Protein AF-A0A934GVE4-F1 (afdb_monomer_lite)

Secondary structure (DSSP, 8-state):
------HHHHHHHHHGGG-S-HHHHHHHHHHHHHHHHHHHHHHHHHHHHHHHHHHHHHHHHTT--S---HHHHHHHHHH-GGGBTTSS--B-S---GGGS--SS--GGG-HHHHHHHHB-GGGB-HHHHHHHHHHHHHTGGGS--HHHHHHHHHHHHHHT-THHHHHHHHHIIIIITTSPP-HHHHHHHHHHHHHHHHH--HHHHHHHHT-HHHHHHHHH---S--SGGGSPP-

Sequence (234 aa):
MARIANEQFWVKVKALLDSDTPITQINAFCLYAYSEGVLAGERQRLKLKKEKLPYRIQIWSEFWSSSFPDEEILYRIILNREHWYDGRPIYKPAFDESDLPIIHYHRKYMPLEIKLATLDISQCRKQEMINSLSKILDMGWHGPSSEVWIYITYLFDRINHPEAVNILADFLEKQIDWKYESPTKWNIYRAALNVFYHYQTPKAMQAIKNRPELEEILKEGVVEGYGWLLKKIP

pLDDT: mean 75.58, std 16.01, range [34.34, 94.06]

Radius of gyration: 22.63 Å; chains: 1; bounding box: 52×40×64 Å

Foldseek 3Di:
DPPPADPVNLVVLVVQCPPPDVVSNVVSVVVNVVVCVVVVVVVVVVVCVVVCVVVLVVVCVVPHPDDDAQVVLVVCLQQQLLFFPNRGWDFAPDFDLLAFLDPDPDPVPPPPSNRLRGTPLVRTPLVSSLVSLLVQLVCAPVHHDLSSLLSSLSVLQVNPDPCSLVSLLVSCVPHQVPDDDDVSSLLSLLSSLLSLLSNVDPSSVVSCVVDVSNVVVLVVFADPDGYDSRDTRD

Structure (mmCIF, N/CA/C/O backbone):
data_AF-A0A934GVE4-F1
#
_entry.id   AF-A0A934GVE4-F1
#
loop_
_atom_site.group_PDB
_atom_site.id
_atom_site.type_symbol
_atom_site.label_atom_id
_atom_site.label_alt_id
_atom_site.label_comp_id
_atom_site.label_asym_id
_atom_site.label_entity_id
_atom_site.label_seq_id
_atom_site.pdbx_PDB_ins_code
_atom_site.Cartn_x
_atom_site.Cartn_y
_atom_site.Cartn_z
_atom_site.occupancy
_atom_site.B_iso_or_equiv
_atom_site.auth_seq_id
_atom_site.auth_comp_id
_atom_site.auth_asym_id
_atom_site.auth_atom_id
_atom_site.pdbx_PDB_model_num
ATOM 1 N N . MET A 1 1 ? -16.587 9.087 16.087 1.00 34.34 1 MET A N 1
ATOM 2 C CA . MET A 1 1 ? -17.282 9.764 17.212 1.00 34.34 1 MET A CA 1
ATOM 3 C C . MET A 1 1 ? -16.740 9.303 18.573 1.00 34.34 1 MET A C 1
ATOM 5 O O . MET A 1 1 ? -17.416 8.589 19.296 1.00 34.34 1 MET A O 1
ATOM 9 N N . ALA A 1 2 ? -15.527 9.717 18.952 1.00 35.47 2 ALA A N 1
ATOM 10 C CA . ALA A 1 2 ? -14.978 9.477 20.294 1.00 35.47 2 ALA A CA 1
ATOM 11 C C . ALA A 1 2 ? -14.149 10.693 20.736 1.00 35.47 2 ALA A C 1
ATOM 13 O O . ALA A 1 2 ? -12.933 10.641 20.856 1.00 35.47 2 ALA A O 1
ATOM 14 N N . ARG A 1 3 ? -14.821 11.834 20.909 1.00 51.91 3 ARG A N 1
ATOM 15 C CA . ARG A 1 3 ? -14.271 13.009 21.612 1.00 51.91 3 ARG A CA 1
ATOM 16 C C . ARG A 1 3 ? -14.851 13.163 23.024 1.00 51.91 3 ARG A C 1
ATOM 18 O O . ARG A 1 3 ? -14.725 14.214 23.636 1.00 51.91 3 ARG A O 1
ATOM 25 N N . ILE A 1 4 ? -15.533 12.145 23.538 1.00 52.62 4 ILE A N 1
ATOM 26 C CA . ILE A 1 4 ? -16.587 12.356 24.531 1.00 52.62 4 ILE A CA 1
ATOM 27 C C . ILE A 1 4 ? -16.256 11.575 25.800 1.00 52.62 4 ILE A C 1
ATOM 29 O O . ILE A 1 4 ? -16.733 10.462 25.969 1.00 52.62 4 ILE A O 1
ATOM 33 N N . ALA A 1 5 ? -15.373 12.157 26.618 1.00 59.28 5 ALA A N 1
ATOM 34 C CA . ALA A 1 5 ? -15.243 12.002 28.075 1.00 59.28 5 ALA A CA 1
ATOM 35 C C . ALA A 1 5 ? -13.774 12.192 28.487 1.00 59.28 5 ALA A C 1
ATOM 37 O O . ALA A 1 5 ? -12.972 11.260 28.462 1.00 59.28 5 ALA A O 1
ATOM 38 N N . ASN A 1 6 ? -13.409 13.423 28.842 1.00 66.94 6 ASN A N 1
ATOM 39 C CA . ASN A 1 6 ? -12.110 13.713 29.446 1.00 66.94 6 ASN A CA 1
ATOM 40 C C . ASN A 1 6 ? -12.070 13.230 30.914 1.00 66.94 6 ASN A C 1
ATOM 42 O O . ASN A 1 6 ? -13.082 12.810 31.472 1.00 66.94 6 ASN A O 1
ATOM 46 N N . GLU A 1 7 ? -10.909 13.293 31.564 1.00 72.88 7 GLU A N 1
ATOM 47 C CA . GLU A 1 7 ? -10.752 12.867 32.967 1.00 72.88 7 GLU A CA 1
ATOM 48 C C . GLU A 1 7 ? -11.756 13.559 33.910 1.00 72.88 7 GLU A C 1
ATOM 50 O O . GLU A 1 7 ? -12.364 12.919 34.766 1.00 72.88 7 GLU A O 1
ATOM 55 N N . GLN A 1 8 ? -12.027 14.846 33.674 1.00 75.44 8 GLN A N 1
ATOM 56 C CA . GLN A 1 8 ? -13.005 15.628 34.435 1.00 75.44 8 GLN A CA 1
ATOM 57 C C . GLN A 1 8 ? -14.441 15.099 34.298 1.00 75.44 8 GLN A C 1
ATOM 59 O O . GLN A 1 8 ? -15.197 15.112 35.271 1.00 75.44 8 GLN A O 1
ATOM 64 N N . PHE A 1 9 ? -14.825 14.602 33.119 1.00 77.44 9 PHE A N 1
ATOM 65 C CA . PHE A 1 9 ? -16.120 13.957 32.907 1.00 77.44 9 PHE A CA 1
ATOM 66 C C . PHE A 1 9 ? -16.264 12.713 33.789 1.00 77.44 9 PHE A C 1
ATOM 68 O O . PHE A 1 9 ? -17.279 12.562 34.466 1.00 77.44 9 PHE A O 1
ATOM 75 N N . TRP A 1 10 ? -15.240 11.855 33.847 1.00 74.19 10 TRP A N 1
ATOM 76 C CA . TRP A 1 10 ? -15.290 10.626 34.646 1.00 74.19 10 TRP A CA 1
ATOM 77 C C . TRP A 1 10 ? -15.253 10.885 36.152 1.00 74.19 10 TRP A C 1
ATOM 79 O O . TRP A 1 10 ? -15.952 10.198 36.896 1.00 74.19 10 TRP A O 1
ATOM 89 N N . VAL A 1 11 ? -14.535 11.921 36.602 1.00 79.44 11 VAL A N 1
ATOM 90 C CA . VAL A 1 11 ? -14.601 12.398 37.996 1.00 79.44 11 VAL A CA 1
ATOM 91 C C . VAL A 1 11 ? -16.031 12.807 38.357 1.00 79.44 11 VAL A C 1
ATOM 93 O O . VAL A 1 11 ? -16.539 12.415 39.407 1.00 79.44 11 VAL A O 1
ATOM 96 N N . LYS A 1 12 ? -16.712 13.535 37.464 1.00 80.12 12 LYS A N 1
ATOM 97 C CA . LYS A 1 12 ? -18.104 13.952 37.667 1.00 80.12 12 LYS A CA 1
ATOM 98 C C . LYS A 1 12 ? -19.068 12.764 37.670 1.00 80.12 12 LYS A C 1
ATOM 100 O O . LYS A 1 12 ? -19.924 12.699 38.540 1.00 80.12 12 LYS A O 1
ATOM 105 N N . VAL A 1 13 ? -18.916 11.813 36.748 1.00 76.75 13 VAL A N 1
ATOM 106 C CA . VAL A 1 13 ? -19.733 10.585 36.715 1.00 76.75 13 VAL A CA 1
ATOM 107 C C . VAL A 1 13 ? -19.556 9.774 37.999 1.00 76.75 13 VAL A C 1
ATOM 109 O O . VAL A 1 13 ? -20.547 9.344 38.577 1.00 76.75 13 VAL A O 1
ATOM 112 N N . LYS A 1 14 ? -18.322 9.627 38.493 1.00 80.00 14 LYS A N 1
ATOM 113 C CA . LYS A 1 14 ? -18.043 8.912 39.743 1.00 80.00 14 LYS A CA 1
ATOM 114 C C . LYS A 1 14 ? -18.694 9.584 40.954 1.00 80.00 14 LYS A C 1
ATOM 116 O O . LYS A 1 14 ? -19.282 8.893 41.772 1.00 80.00 14 LYS A O 1
ATOM 121 N N . ALA A 1 15 ? -18.644 10.913 41.038 1.00 82.31 15 ALA A N 1
ATOM 122 C CA . ALA A 1 15 ? -19.299 11.666 42.110 1.00 82.31 15 ALA A CA 1
ATOM 123 C C . ALA A 1 15 ? -20.836 11.548 42.084 1.00 82.31 15 ALA A C 1
ATOM 125 O O . ALA A 1 15 ? -21.487 11.701 43.111 1.00 82.31 15 ALA A O 1
ATOM 126 N N . LEU A 1 16 ? -21.424 11.271 40.917 1.00 82.94 16 LEU A N 1
ATOM 127 C CA . LEU A 1 16 ? -22.869 11.118 40.742 1.00 82.94 16 LEU A CA 1
ATOM 128 C C . LEU A 1 16 ? -23.384 9.701 41.048 1.00 82.94 16 LEU A C 1
ATOM 130 O O . LEU A 1 16 ? -24.598 9.496 41.042 1.00 82.94 16 LEU A O 1
ATOM 134 N N . LEU A 1 17 ? -22.498 8.744 41.348 1.00 80.19 17 LEU A N 1
ATOM 135 C CA . LEU A 1 17 ? -22.887 7.411 41.829 1.00 80.19 17 LEU A CA 1
ATOM 136 C C . LEU A 1 17 ? -23.551 7.464 43.210 1.00 80.19 17 LEU A C 1
ATOM 138 O O . LEU A 1 17 ? -24.389 6.618 43.509 1.00 80.19 17 LEU A O 1
ATOM 142 N N . ASP A 1 18 ? -23.234 8.488 44.002 1.00 81.25 18 ASP A N 1
ATOM 143 C CA . ASP A 1 18 ? -23.805 8.721 45.332 1.00 81.25 18 ASP A CA 1
ATOM 144 C C . ASP A 1 18 ? -24.920 9.788 45.300 1.00 81.25 18 ASP A C 1
ATOM 146 O O . ASP A 1 18 ? -25.225 10.417 46.308 1.00 81.25 18 ASP A O 1
ATOM 150 N N . SER A 1 19 ? -25.512 10.053 44.128 1.00 83.31 19 SER A N 1
ATOM 151 C CA . SER A 1 19 ? -26.580 11.047 43.986 1.00 83.31 19 SER A CA 1
ATOM 152 C C . SER A 1 19 ? -27.887 10.584 44.638 1.00 83.31 19 SER A C 1
ATOM 154 O O . SER A 1 19 ? -28.345 9.474 44.386 1.00 83.31 19 SER A O 1
ATOM 156 N N . ASP A 1 20 ? -28.569 11.498 45.336 1.00 84.38 20 ASP A N 1
ATOM 157 C CA . ASP A 1 20 ? -29.919 11.278 45.886 1.00 84.38 20 ASP A CA 1
ATOM 158 C C . ASP A 1 20 ? -31.003 11.078 44.808 1.00 84.38 20 ASP A C 1
ATOM 160 O O . ASP A 1 20 ? -32.149 10.753 45.115 1.00 84.38 20 ASP A O 1
ATOM 164 N N . THR A 1 21 ? -30.677 11.303 43.529 1.00 86.12 21 THR A N 1
ATOM 165 C CA . THR A 1 21 ? -31.602 11.112 42.406 1.00 86.12 21 THR A CA 1
ATOM 166 C C . THR A 1 21 ? -31.379 9.739 41.758 1.00 86.12 21 THR A C 1
ATOM 168 O O . THR A 1 21 ? -30.368 9.557 41.073 1.00 86.12 21 THR A O 1
ATOM 171 N N . PRO A 1 22 ? -32.338 8.794 41.849 1.00 73.75 22 PRO A N 1
ATOM 172 C CA . PRO A 1 22 ? -32.158 7.424 41.351 1.00 73.75 22 PRO A CA 1
ATOM 173 C C . PRO A 1 22 ? -31.829 7.336 39.854 1.00 73.75 22 PRO A C 1
ATOM 175 O O . PRO A 1 22 ? -31.020 6.516 39.431 1.00 73.75 22 PRO A O 1
ATOM 178 N N . ILE A 1 23 ? -32.413 8.218 39.035 1.00 68.38 23 ILE A N 1
ATOM 179 C CA . ILE A 1 23 ? -32.149 8.276 37.586 1.00 68.38 23 ILE A CA 1
ATOM 180 C C . ILE A 1 23 ? -30.698 8.689 37.308 1.00 68.38 23 ILE A C 1
ATOM 182 O O . ILE A 1 23 ? -30.033 8.122 36.440 1.00 68.38 23 ILE A O 1
ATOM 186 N N . THR A 1 24 ? -30.193 9.667 38.058 1.00 70.50 24 THR A N 1
ATOM 187 C CA . THR A 1 24 ? -28.812 10.148 37.948 1.00 70.50 24 THR A CA 1
ATOM 188 C C . THR A 1 24 ? -27.827 9.056 38.351 1.00 70.50 24 THR A C 1
ATOM 190 O O . THR A 1 24 ? -26.842 8.838 37.647 1.00 70.50 24 THR A O 1
ATOM 193 N N . GLN A 1 25 ? -28.137 8.317 39.416 1.00 65.31 25 GLN A N 1
ATOM 194 C CA . GLN A 1 25 ? -27.337 7.194 39.892 1.00 65.31 25 GLN A CA 1
ATOM 195 C C . GLN A 1 25 ? -27.279 6.043 38.875 1.00 65.31 25 GLN A C 1
ATOM 197 O O . GLN A 1 25 ? -26.191 5.560 38.570 1.00 65.31 25 GLN A O 1
ATOM 202 N N . ILE A 1 26 ? -28.414 5.638 38.291 1.00 67.88 26 ILE A N 1
ATOM 203 C CA . ILE A 1 26 ? -28.463 4.574 37.270 1.00 67.88 26 ILE A CA 1
ATOM 204 C C . ILE A 1 26 ? -27.641 4.964 36.036 1.00 67.88 26 ILE A C 1
ATOM 206 O O . ILE A 1 26 ? -26.815 4.181 35.565 1.00 67.88 26 ILE A O 1
ATOM 210 N N . ASN A 1 27 ? -27.810 6.192 35.540 1.00 68.31 27 ASN A N 1
ATOM 211 C CA . ASN A 1 27 ? -27.051 6.680 34.389 1.00 68.31 27 ASN A CA 1
ATOM 212 C C . ASN A 1 27 ? -25.546 6.745 34.684 1.00 68.31 27 ASN A C 1
ATOM 214 O O . ASN A 1 27 ? -24.734 6.343 33.848 1.00 68.31 27 ASN A O 1
ATOM 218 N N . ALA A 1 28 ? -25.166 7.207 35.878 1.00 68.75 28 ALA A N 1
ATOM 219 C CA . ALA A 1 28 ? -23.777 7.224 36.314 1.00 68.75 28 ALA A CA 1
ATOM 220 C C . ALA A 1 28 ? -23.197 5.806 36.422 1.00 68.75 28 ALA A C 1
ATOM 222 O O . ALA A 1 28 ? -22.082 5.573 35.962 1.00 68.75 28 ALA A O 1
ATOM 223 N N . PHE A 1 29 ? -23.967 4.847 36.943 1.00 71.56 29 PHE A N 1
ATOM 224 C CA . PHE A 1 29 ? -23.565 3.447 37.072 1.00 71.56 29 PHE A CA 1
ATOM 225 C C . PHE A 1 29 ? -23.295 2.799 35.707 1.00 71.56 29 PHE A C 1
ATOM 227 O O . PHE A 1 29 ? -22.237 2.201 35.502 1.00 71.56 29 PHE A O 1
ATOM 234 N N . CYS A 1 30 ? -24.202 2.980 34.741 1.00 70.06 30 CYS A N 1
ATOM 235 C CA . CYS A 1 30 ? -24.037 2.462 33.381 1.00 70.06 30 CYS A CA 1
ATOM 236 C C . CYS A 1 30 ? -22.819 3.069 32.669 1.00 70.06 30 CYS A C 1
ATOM 238 O O . CYS A 1 30 ? -22.052 2.349 32.028 1.00 70.06 30 CYS A O 1
ATOM 240 N N . LEU A 1 31 ? -22.611 4.383 32.801 1.00 71.56 31 LEU A N 1
ATOM 241 C CA . LEU A 1 31 ? -21.479 5.075 32.183 1.00 71.56 31 LEU A CA 1
ATOM 242 C C . LEU A 1 31 ? -20.143 4.703 32.842 1.00 71.56 31 LEU A C 1
ATOM 244 O O . LEU A 1 31 ? -19.150 4.523 32.139 1.00 71.56 31 LEU A O 1
ATOM 248 N N . TYR A 1 32 ? -20.111 4.564 34.169 1.00 69.50 32 TYR A N 1
ATOM 249 C CA . TYR A 1 32 ? -18.908 4.205 34.921 1.00 69.50 32 TYR A CA 1
ATOM 250 C C . TYR A 1 32 ? -18.443 2.776 34.610 1.00 69.50 32 TYR A C 1
ATOM 252 O O . TYR A 1 32 ? -17.269 2.553 34.327 1.00 69.50 32 TYR A O 1
ATOM 260 N N . ALA A 1 33 ? -19.360 1.805 34.575 1.00 64.69 33 ALA A N 1
ATOM 261 C CA . ALA A 1 33 ? -19.023 0.429 34.206 1.00 64.69 33 ALA A CA 1
ATOM 262 C C . ALA A 1 33 ? -18.500 0.329 32.760 1.00 64.69 33 ALA A C 1
ATOM 264 O O . ALA A 1 33 ? -17.541 -0.395 32.485 1.00 64.69 33 ALA A O 1
ATOM 265 N N . TYR A 1 34 ? -19.092 1.097 31.839 1.00 66.06 34 TYR A N 1
ATOM 266 C CA . TYR A 1 34 ? -18.644 1.160 30.449 1.00 66.06 34 TYR A CA 1
ATOM 267 C C . TYR A 1 34 ? -17.223 1.737 30.322 1.00 66.06 34 TYR A C 1
ATOM 269 O O . TYR A 1 34 ? -16.406 1.217 29.561 1.00 66.06 34 TYR A O 1
ATOM 277 N N . SER A 1 35 ? -16.885 2.777 31.092 1.00 67.19 35 SER A N 1
ATOM 278 C CA . SER A 1 35 ? -15.560 3.408 31.038 1.00 67.19 35 SER A CA 1
ATOM 279 C C . SER A 1 35 ? -14.458 2.599 31.695 1.00 67.19 35 SER A C 1
ATOM 281 O O . SER A 1 35 ? -13.353 2.551 31.156 1.00 67.19 35 SER A O 1
ATOM 283 N N . GLU A 1 36 ? -14.755 1.905 32.793 1.00 67.69 36 GLU A N 1
ATOM 284 C CA . GLU A 1 36 ? -13.850 0.917 33.381 1.00 67.69 36 GLU A CA 1
ATOM 285 C C . GLU A 1 36 ? -13.532 -0.188 32.365 1.00 67.69 36 GLU A C 1
ATOM 287 O O . GLU A 1 36 ? -12.371 -0.559 32.217 1.00 67.69 36 GLU A O 1
ATOM 292 N N . GLY A 1 37 ? -14.517 -0.638 31.576 1.00 67.31 37 GLY A N 1
ATOM 293 C CA . GLY A 1 37 ? -14.297 -1.582 30.474 1.00 67.31 37 GLY A CA 1
ATOM 294 C C . GLY A 1 37 ? -13.351 -1.046 29.392 1.00 67.31 37 GLY A C 1
ATOM 295 O O . GLY A 1 37 ? -12.424 -1.743 28.973 1.00 67.31 37 GLY A O 1
ATOM 296 N N . VAL A 1 38 ? -13.525 0.211 28.975 1.00 63.94 38 VAL A N 1
ATOM 297 C CA . VAL A 1 38 ? -12.652 0.864 27.981 1.00 63.94 38 VAL A CA 1
ATOM 298 C C . VAL A 1 38 ? -11.234 1.078 28.527 1.00 63.94 38 VAL A C 1
ATOM 300 O O . VAL A 1 38 ? -10.258 0.770 27.842 1.00 63.94 38 VAL A O 1
ATOM 303 N N . LEU A 1 39 ? -11.092 1.559 29.765 1.00 65.50 39 LEU A N 1
ATOM 304 C CA . LEU A 1 39 ? -9.796 1.770 30.418 1.00 65.50 39 LEU A CA 1
ATOM 305 C C . LEU A 1 39 ? -9.070 0.449 30.689 1.00 65.50 39 LEU A C 1
ATOM 307 O O . LEU A 1 39 ? -7.857 0.368 30.486 1.00 65.50 39 LEU A O 1
ATOM 311 N N . ALA A 1 40 ? -9.789 -0.589 31.118 1.00 65.94 40 ALA A N 1
ATOM 312 C CA . ALA A 1 40 ? -9.251 -1.935 31.279 1.00 65.94 40 ALA A CA 1
ATOM 313 C C . ALA A 1 40 ? -8.781 -2.498 29.933 1.00 65.94 40 ALA A C 1
ATOM 315 O O . ALA A 1 40 ? -7.658 -2.997 29.847 1.00 65.94 40 ALA A O 1
ATOM 316 N N . GLY A 1 41 ? -9.579 -2.329 28.873 1.00 54.97 41 GLY A N 1
ATOM 317 C CA . GLY A 1 41 ? -9.212 -2.703 27.509 1.00 54.97 41 GLY A CA 1
ATOM 318 C C . GLY A 1 41 ? -7.956 -1.982 27.016 1.00 54.97 41 GLY A C 1
ATOM 319 O O . GLY A 1 41 ? -7.046 -2.619 26.489 1.00 54.97 41 GLY A O 1
ATOM 320 N N . GLU A 1 42 ? -7.837 -0.675 27.253 1.00 61.25 42 GLU A N 1
ATOM 321 C CA . GLU A 1 42 ? -6.670 0.113 26.843 1.00 61.25 42 GLU A CA 1
ATOM 322 C C . GLU A 1 42 ? -5.415 -0.232 27.662 1.00 61.25 42 GLU A C 1
ATOM 324 O O . GLU A 1 42 ? -4.325 -0.392 27.106 1.00 61.25 42 GLU A O 1
ATOM 329 N N . ARG A 1 43 ? -5.551 -0.441 28.978 1.00 68.06 43 ARG A N 1
ATOM 330 C CA . ARG A 1 43 ? -4.455 -0.929 29.834 1.00 68.06 43 ARG A CA 1
ATOM 331 C C . ARG A 1 43 ? -3.990 -2.312 29.401 1.00 68.06 43 ARG A C 1
ATOM 333 O O . ARG A 1 43 ? -2.785 -2.541 29.314 1.00 68.06 43 ARG A O 1
ATOM 340 N N . GLN A 1 44 ? -4.919 -3.214 29.093 1.00 55.88 44 GLN A N 1
ATOM 341 C CA . GLN A 1 44 ? -4.607 -4.545 28.587 1.00 55.88 44 GLN A CA 1
ATOM 342 C C . GLN A 1 44 ? -3.944 -4.467 27.209 1.00 55.88 44 GLN A C 1
ATOM 344 O O . GLN A 1 44 ? -2.922 -5.114 27.004 1.00 55.88 44 GLN A O 1
ATOM 349 N N . ARG A 1 45 ? -4.421 -3.606 26.300 1.00 63.75 45 ARG A N 1
ATOM 350 C CA . ARG A 1 45 ? -3.788 -3.340 24.998 1.00 63.75 45 ARG A CA 1
ATOM 351 C C . ARG A 1 45 ? -2.346 -2.863 25.156 1.00 63.75 45 ARG A C 1
ATOM 353 O O . ARG A 1 45 ? -1.461 -3.369 24.471 1.00 63.75 45 ARG A O 1
ATOM 360 N N . LEU A 1 46 ? -2.087 -1.913 26.055 1.00 60.31 46 LEU A N 1
ATOM 361 C CA . LEU A 1 46 ? -0.746 -1.376 26.313 1.00 60.31 46 LEU A CA 1
ATOM 362 C C . LEU A 1 46 ? 0.172 -2.386 27.013 1.00 60.31 46 LEU A C 1
ATOM 364 O O . LEU A 1 46 ? 1.354 -2.470 26.675 1.00 60.31 46 LEU A O 1
ATOM 368 N N . LYS A 1 47 ? -0.361 -3.167 27.958 1.00 66.12 47 LYS A N 1
ATOM 369 C CA . LYS A 1 47 ? 0.360 -4.256 28.628 1.00 66.12 47 LYS A CA 1
ATOM 370 C C . LYS A 1 47 ? 0.751 -5.340 27.626 1.00 66.12 47 LYS A C 1
ATOM 372 O O . LYS A 1 47 ? 1.935 -5.633 27.499 1.00 66.12 47 LYS A O 1
ATOM 377 N N . LEU A 1 48 ? -0.201 -5.805 26.817 1.00 58.00 48 LEU A N 1
ATOM 378 C CA . LEU A 1 48 ? 0.049 -6.723 25.708 1.00 58.00 48 LEU A CA 1
ATOM 379 C C . LEU A 1 48 ? 1.049 -6.125 24.716 1.00 58.00 48 LEU A C 1
ATOM 381 O O . LEU A 1 48 ? 1.950 -6.820 24.279 1.00 58.00 48 LEU A O 1
ATOM 385 N N . LYS A 1 49 ? 0.980 -4.827 24.399 1.00 53.34 49 LYS A N 1
ATOM 386 C CA . LYS A 1 49 ? 1.961 -4.161 23.526 1.00 53.34 49 LYS A CA 1
ATOM 387 C C . LYS A 1 49 ? 3.391 -4.218 24.089 1.00 53.34 49 LYS A C 1
ATOM 389 O O . LYS A 1 49 ? 4.322 -4.406 23.309 1.00 53.34 49 LYS A O 1
ATOM 394 N N . LYS A 1 50 ? 3.571 -4.079 25.409 1.00 61.72 50 LYS A N 1
ATOM 395 C CA . LYS A 1 50 ? 4.878 -4.202 26.088 1.00 61.72 50 LYS A CA 1
ATOM 396 C C . LYS A 1 50 ? 5.357 -5.654 26.163 1.00 61.72 50 LYS A C 1
ATOM 398 O O . LYS A 1 50 ? 6.503 -5.931 25.831 1.00 61.72 50 LYS A O 1
ATOM 403 N N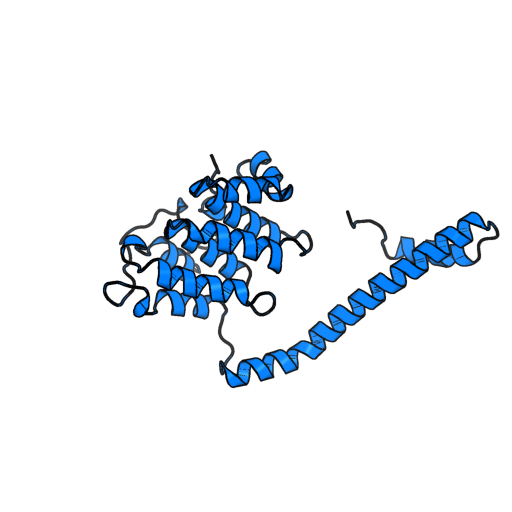 . GLU A 1 51 ? 4.473 -6.576 26.530 1.00 58.12 51 GLU A N 1
ATOM 404 C CA . GLU A 1 51 ? 4.753 -8.019 26.635 1.00 58.12 51 GLU A CA 1
ATOM 405 C C . GLU A 1 51 ? 4.939 -8.697 25.266 1.00 58.12 51 GLU A C 1
ATOM 407 O O . GLU A 1 51 ? 5.509 -9.779 25.173 1.00 58.12 51 GLU A O 1
ATOM 412 N N . LYS A 1 52 ? 4.515 -8.040 24.182 1.00 48.31 52 LYS A N 1
ATOM 413 C CA . LYS A 1 52 ? 4.705 -8.482 22.795 1.00 48.31 52 LYS A CA 1
ATOM 414 C C . LYS A 1 52 ? 6.071 -8.093 22.221 1.00 48.31 52 LYS A C 1
ATOM 416 O O . LYS A 1 52 ? 6.456 -8.637 21.190 1.00 48.31 52 LYS A O 1
ATOM 421 N N . LEU A 1 53 ? 6.818 -7.182 22.856 1.00 46.53 53 LEU A N 1
ATOM 422 C CA . LEU A 1 53 ? 8.159 -6.781 22.405 1.00 46.53 53 LEU A CA 1
ATOM 423 C C . LEU A 1 53 ? 9.178 -7.946 22.474 1.00 46.53 53 LEU A C 1
ATOM 425 O O . LEU A 1 53 ? 9.887 -8.154 21.493 1.00 46.53 53 LEU A O 1
ATOM 429 N N . PRO A 1 54 ? 9.206 -8.772 23.541 1.00 47.47 54 PRO A N 1
ATOM 430 C CA . PRO A 1 54 ? 10.032 -9.983 23.599 1.00 47.47 54 PRO A CA 1
ATOM 431 C C . PRO A 1 54 ? 9.600 -11.074 22.603 1.00 47.47 54 PRO A C 1
ATOM 433 O O . PRO A 1 54 ? 10.450 -11.682 21.960 1.00 47.47 54 PRO A O 1
ATOM 436 N N . TYR A 1 55 ? 8.292 -11.273 22.393 1.00 43.31 55 TYR A N 1
ATOM 437 C CA . TYR A 1 55 ? 7.782 -12.211 21.376 1.00 43.31 55 TYR A CA 1
ATOM 438 C C . TYR A 1 55 ? 8.071 -11.747 19.939 1.00 43.31 55 TYR A C 1
ATOM 440 O O . TYR A 1 55 ? 8.322 -12.574 19.063 1.00 43.31 55 TYR A O 1
ATOM 448 N N . ARG A 1 56 ? 8.095 -10.426 19.691 1.00 41.38 56 ARG A N 1
ATOM 449 C CA . ARG A 1 56 ? 8.614 -9.841 18.444 1.00 41.38 56 ARG A CA 1
ATOM 450 C C . ARG A 1 56 ? 10.072 -10.250 18.230 1.00 41.38 56 ARG A C 1
ATOM 452 O O . ARG A 1 56 ? 10.387 -10.720 17.151 1.00 41.38 56 ARG A O 1
ATOM 459 N N . ILE A 1 57 ? 10.931 -10.152 19.245 1.00 44.97 57 ILE A N 1
ATOM 460 C CA . ILE A 1 57 ? 12.352 -10.531 19.133 1.00 44.97 57 ILE A CA 1
ATOM 461 C C . ILE A 1 57 ? 12.516 -12.032 18.822 1.00 44.97 57 ILE A C 1
ATOM 463 O O . ILE A 1 57 ? 13.378 -12.397 18.028 1.00 44.97 57 ILE A O 1
ATOM 467 N N . GLN A 1 58 ? 11.661 -12.897 19.376 1.00 41.31 58 GLN A N 1
ATOM 468 C CA . GLN A 1 58 ? 11.754 -14.346 19.176 1.00 41.31 58 GLN A CA 1
ATOM 469 C C . GLN A 1 58 ? 11.300 -14.797 17.774 1.00 41.31 58 GLN A C 1
ATOM 471 O O . GLN A 1 58 ? 12.045 -15.514 17.111 1.00 41.31 58 GLN A O 1
ATOM 476 N N . ILE A 1 59 ? 10.160 -14.303 17.266 1.00 44.03 59 ILE A N 1
ATOM 477 C CA . ILE A 1 59 ? 9.715 -14.565 15.876 1.00 44.03 59 ILE A CA 1
ATOM 478 C C . ILE A 1 59 ? 10.708 -13.971 14.861 1.00 44.03 59 ILE A C 1
ATOM 480 O O . ILE A 1 59 ? 10.903 -14.512 13.777 1.00 44.03 59 ILE A O 1
ATOM 484 N N . TRP A 1 60 ? 11.374 -12.870 15.217 1.00 39.66 60 TRP A N 1
ATOM 485 C CA . TRP A 1 60 ? 12.398 -12.255 14.376 1.00 39.66 60 TRP A CA 1
ATOM 486 C C . TRP A 1 60 ? 13.704 -13.058 14.372 1.00 39.66 60 TRP A C 1
ATOM 488 O O . TRP A 1 60 ? 14.357 -13.113 13.340 1.00 39.66 60 TRP A O 1
ATOM 498 N N . SER A 1 61 ? 14.063 -13.753 15.456 1.00 40.38 61 SER A N 1
ATOM 499 C CA . SER A 1 61 ? 15.290 -14.568 15.505 1.00 40.38 61 SER A CA 1
ATOM 500 C C . SER A 1 61 ? 15.282 -15.799 14.588 1.00 40.38 61 SER A C 1
ATOM 502 O O . SER A 1 61 ? 16.346 -16.215 14.141 1.00 40.38 61 SER A O 1
ATOM 504 N N . GLU A 1 62 ? 14.107 -16.340 14.251 1.00 43.38 62 GLU A N 1
ATOM 505 C CA . GLU A 1 62 ? 13.983 -17.481 13.329 1.00 43.38 62 GLU A CA 1
ATOM 506 C C . GLU A 1 62 ? 13.967 -17.065 11.848 1.00 43.38 62 GLU A C 1
ATOM 508 O O . GLU A 1 62 ? 14.137 -17.913 10.975 1.00 43.38 62 GLU A O 1
ATOM 513 N N . PHE A 1 63 ? 13.810 -15.769 11.547 1.00 43.50 63 PHE A N 1
ATOM 514 C CA . PHE A 1 63 ? 13.685 -15.276 10.170 1.00 43.50 63 PHE A CA 1
ATOM 515 C C . PHE A 1 63 ? 14.708 -14.186 9.783 1.00 43.50 63 PHE A C 1
ATOM 517 O O . PHE A 1 63 ? 15.117 -14.151 8.625 1.00 43.50 63 PHE A O 1
ATOM 524 N N . TRP A 1 64 ? 15.165 -13.321 10.699 1.00 41.12 64 TRP A N 1
ATOM 525 C CA . TRP A 1 64 ? 16.021 -12.164 10.390 1.00 41.12 64 TRP A CA 1
ATOM 526 C C . TRP A 1 64 ? 16.850 -11.704 11.601 1.00 41.12 64 TRP A C 1
ATOM 528 O O . TRP A 1 64 ? 16.348 -11.070 12.529 1.00 41.12 64 TRP A O 1
ATOM 538 N N . SER A 1 65 ? 18.162 -11.953 11.573 1.00 35.81 65 SER A N 1
ATOM 539 C CA . SER A 1 65 ? 19.090 -11.322 12.512 1.00 35.81 65 SER A CA 1
ATOM 540 C C . SER A 1 65 ? 19.400 -9.892 12.070 1.00 35.81 65 SER A C 1
ATOM 542 O O . SER A 1 65 ? 19.928 -9.681 10.979 1.00 35.81 65 SER A O 1
ATOM 544 N N . SER A 1 66 ? 19.191 -8.952 12.984 1.00 34.56 66 SER A N 1
ATOM 545 C CA . SER A 1 66 ? 19.636 -7.557 12.972 1.00 34.56 66 SER A CA 1
ATOM 546 C C . SER A 1 66 ? 18.579 -6.505 12.633 1.00 34.56 66 SER A C 1
ATOM 548 O O . SER A 1 66 ? 17.658 -6.689 11.846 1.00 34.56 66 SER A O 1
ATOM 550 N N . SER A 1 67 ? 18.737 -5.395 13.337 1.00 38.91 67 SER A N 1
ATOM 551 C CA . SER A 1 67 ? 17.993 -4.151 13.297 1.00 38.91 67 SER A CA 1
ATOM 552 C C . SER A 1 67 ? 18.017 -3.506 11.901 1.00 38.91 67 SER A C 1
ATOM 554 O O . SER A 1 67 ? 18.815 -2.603 11.661 1.00 38.91 67 SER A O 1
ATOM 556 N N . PHE A 1 68 ? 17.172 -3.955 10.973 1.00 47.66 68 PHE A N 1
ATOM 557 C CA . PHE A 1 68 ? 17.110 -3.391 9.619 1.00 47.66 68 PHE A CA 1
ATOM 558 C C . PHE A 1 68 ? 15.979 -2.350 9.468 1.00 47.66 68 PHE A C 1
ATOM 560 O O . PHE A 1 68 ? 14.897 -2.553 10.019 1.00 47.66 68 PHE A O 1
ATOM 567 N N . PRO A 1 69 ? 16.202 -1.234 8.743 1.00 54.25 69 PRO A N 1
ATOM 568 C CA . PRO A 1 69 ? 15.182 -0.220 8.473 1.00 54.25 69 PRO A CA 1
ATOM 569 C C . PRO A 1 69 ? 14.127 -0.745 7.485 1.00 54.25 69 PRO A C 1
ATOM 571 O O . PRO A 1 69 ? 14.473 -1.370 6.484 1.00 54.25 69 PRO A O 1
ATOM 574 N N . ASP A 1 70 ? 12.847 -0.459 7.743 1.00 67.44 70 ASP A N 1
ATOM 575 C CA . ASP A 1 70 ? 11.674 -0.955 6.993 1.00 67.44 70 ASP A CA 1
ATOM 576 C C . ASP A 1 70 ? 11.765 -0.763 5.458 1.00 67.44 70 ASP A C 1
ATOM 578 O O . ASP A 1 70 ? 11.229 -1.554 4.680 1.00 67.44 70 ASP A O 1
ATOM 582 N N . GLU A 1 71 ? 12.505 0.250 5.006 1.00 70.44 71 GLU A N 1
ATOM 583 C CA . GLU A 1 71 ? 12.791 0.545 3.596 1.00 70.44 71 GLU A CA 1
ATOM 584 C C . GLU A 1 71 ? 13.670 -0.506 2.891 1.00 70.44 71 GLU A C 1
ATOM 586 O O . GLU A 1 71 ? 13.559 -0.704 1.677 1.00 70.44 71 GLU A O 1
ATOM 591 N N . GLU A 1 72 ? 14.536 -1.215 3.621 1.00 72.38 72 GLU A N 1
ATOM 592 C CA . GLU A 1 72 ? 15.428 -2.225 3.042 1.00 72.38 72 GLU A CA 1
ATOM 593 C C . GLU A 1 72 ? 14.647 -3.444 2.538 1.00 72.38 72 GLU A C 1
ATOM 595 O O . GLU A 1 72 ? 15.009 -4.038 1.522 1.00 72.38 72 GLU A O 1
ATOM 600 N N . ILE A 1 73 ? 13.537 -3.789 3.197 1.00 75.56 73 ILE A N 1
ATOM 601 C CA . ILE A 1 73 ? 12.653 -4.881 2.770 1.00 75.56 73 ILE A CA 1
ATOM 602 C C . ILE A 1 73 ? 12.067 -4.559 1.393 1.00 75.56 73 ILE A C 1
ATOM 604 O O . ILE A 1 73 ? 12.122 -5.384 0.477 1.00 75.56 73 ILE A O 1
ATOM 608 N N . LEU A 1 74 ? 11.570 -3.332 1.223 1.00 82.19 74 LEU A N 1
ATOM 609 C CA . LEU A 1 74 ? 11.068 -2.860 -0.061 1.00 82.19 74 LEU A CA 1
ATOM 610 C C . LEU A 1 74 ? 12.178 -2.865 -1.120 1.00 82.19 74 LEU A C 1
ATOM 612 O O . LEU A 1 74 ? 11.972 -3.325 -2.244 1.00 82.19 74 LEU A O 1
ATOM 616 N N . TYR A 1 75 ? 13.379 -2.421 -0.749 1.00 82.12 75 TYR A N 1
ATOM 617 C CA . TYR A 1 75 ? 14.527 -2.422 -1.646 1.00 82.12 75 TYR A CA 1
ATOM 618 C C . TYR A 1 75 ? 14.919 -3.835 -2.090 1.00 82.12 75 TYR A C 1
ATOM 620 O O . TYR A 1 75 ? 15.201 -4.049 -3.264 1.00 82.12 75 TYR A O 1
ATOM 628 N N . ARG A 1 76 ? 14.872 -4.828 -1.198 1.00 81.88 76 ARG A N 1
ATOM 629 C CA . ARG A 1 76 ? 15.138 -6.236 -1.532 1.00 81.88 76 ARG A CA 1
ATOM 630 C C . ARG A 1 76 ? 14.120 -6.799 -2.515 1.00 81.88 76 ARG A C 1
ATOM 632 O O . ARG A 1 76 ? 14.520 -7.512 -3.429 1.00 81.88 76 ARG A O 1
ATOM 639 N N . ILE A 1 77 ? 12.840 -6.449 -2.378 1.00 85.94 77 ILE A N 1
ATOM 640 C CA . ILE A 1 77 ? 11.828 -6.797 -3.386 1.00 85.94 77 ILE A CA 1
ATOM 641 C C . ILE A 1 77 ? 12.191 -6.169 -4.727 1.00 85.94 77 ILE A C 1
ATOM 643 O O . ILE A 1 77 ? 12.215 -6.864 -5.738 1.00 85.94 77 ILE A O 1
ATOM 647 N N . ILE A 1 78 ? 12.510 -4.877 -4.750 1.00 86.69 78 ILE A N 1
ATOM 648 C CA . ILE A 1 78 ? 12.866 -4.177 -5.990 1.00 86.69 78 ILE A CA 1
ATOM 649 C C . ILE A 1 78 ? 14.127 -4.771 -6.618 1.00 86.69 78 ILE A C 1
ATOM 651 O O . ILE A 1 78 ? 14.209 -4.871 -7.834 1.00 86.69 78 ILE A O 1
ATOM 655 N N . LEU A 1 79 ? 15.110 -5.189 -5.823 1.00 87.06 79 LEU A N 1
ATOM 656 C CA . LEU A 1 79 ? 16.346 -5.785 -6.323 1.00 87.06 79 LEU A CA 1
ATOM 657 C C . LEU A 1 79 ? 16.231 -7.280 -6.651 1.00 87.06 79 LEU A C 1
ATOM 659 O O . LEU A 1 79 ? 17.172 -7.832 -7.228 1.00 87.06 79 LEU A O 1
ATOM 663 N N . ASN A 1 80 ? 15.133 -7.951 -6.289 1.00 85.69 80 ASN A N 1
ATOM 664 C CA . ASN A 1 80 ? 14.988 -9.380 -6.542 1.00 85.69 80 ASN A CA 1
ATOM 665 C C . ASN A 1 80 ? 14.981 -9.644 -8.052 1.00 85.69 80 ASN A C 1
ATOM 667 O O . ASN A 1 80 ? 14.115 -9.160 -8.779 1.00 85.69 80 ASN A O 1
ATOM 671 N N . ARG A 1 81 ? 15.939 -10.456 -8.507 1.00 89.44 81 ARG A N 1
ATOM 672 C CA . ARG A 1 81 ? 16.140 -10.795 -9.919 1.00 89.44 81 ARG A CA 1
ATOM 673 C C . ARG A 1 81 ? 14.906 -11.427 -10.549 1.00 89.44 81 ARG A C 1
ATOM 675 O O . ARG A 1 81 ? 14.630 -11.174 -11.715 1.00 89.44 81 ARG A O 1
ATOM 682 N N . GLU A 1 82 ? 14.158 -12.208 -9.775 1.00 90.12 82 GLU A N 1
ATOM 683 C CA . GLU A 1 82 ? 12.952 -12.892 -10.246 1.00 90.12 82 GLU A CA 1
ATOM 684 C C . GLU A 1 82 ? 11.842 -11.924 -10.652 1.00 90.12 82 GLU A C 1
ATOM 686 O O . GLU A 1 82 ? 10.958 -12.303 -11.407 1.00 90.12 82 GLU A O 1
ATOM 691 N N . HIS A 1 83 ? 11.883 -10.669 -10.202 1.00 92.44 83 HIS A N 1
ATOM 692 C CA . HIS A 1 83 ? 10.876 -9.681 -10.570 1.00 92.44 83 HIS A CA 1
ATOM 693 C C . HIS A 1 83 ? 11.188 -8.951 -11.883 1.00 92.44 83 HIS A C 1
ATOM 695 O O . HIS A 1 83 ? 10.384 -8.137 -12.320 1.00 92.44 83 HIS A O 1
ATOM 701 N N . TRP A 1 84 ? 12.319 -9.217 -12.542 1.00 93.75 84 TRP A N 1
ATOM 702 C CA . TRP A 1 84 ? 12.744 -8.479 -13.737 1.00 93.75 84 TRP A CA 1
ATOM 703 C C . TRP A 1 84 ? 13.007 -9.417 -14.908 1.00 93.75 84 TRP A C 1
ATOM 705 O O . TRP A 1 84 ? 13.521 -10.522 -14.728 1.00 93.75 84 TRP A O 1
ATOM 715 N N . TYR A 1 85 ? 12.686 -8.983 -16.129 1.00 91.88 85 TYR A N 1
ATOM 716 C CA . TYR A 1 85 ? 12.989 -9.780 -17.323 1.00 91.88 85 TYR A CA 1
ATOM 717 C C . TYR A 1 85 ? 14.499 -9.964 -17.516 1.00 91.88 85 TYR A C 1
ATOM 719 O O . TYR A 1 85 ? 14.947 -11.089 -17.727 1.00 91.88 85 TYR A O 1
ATOM 727 N N . ASP A 1 86 ? 15.277 -8.902 -17.296 1.00 90.12 86 ASP A N 1
ATOM 728 C CA . ASP A 1 86 ? 16.743 -8.905 -17.416 1.00 90.12 86 ASP A CA 1
ATOM 729 C C . ASP A 1 86 ? 17.465 -9.315 -16.119 1.00 90.12 86 ASP A C 1
ATOM 731 O O . ASP A 1 86 ? 18.679 -9.150 -15.979 1.00 90.12 86 ASP A O 1
ATOM 735 N N . GLY A 1 87 ? 16.722 -9.800 -15.119 1.00 89.31 87 GLY A N 1
ATOM 736 C CA . GLY A 1 87 ? 17.279 -10.199 -13.826 1.00 89.31 87 GLY A CA 1
ATOM 737 C C . GLY A 1 87 ? 17.821 -9.043 -12.976 1.00 89.31 87 GLY A C 1
ATOM 738 O O . GLY A 1 87 ? 18.533 -9.292 -12.003 1.00 89.31 87 GLY A O 1
ATOM 739 N N . ARG A 1 88 ? 17.521 -7.785 -13.324 1.00 90.12 88 ARG A N 1
ATOM 740 C CA . ARG A 1 88 ? 17.890 -6.587 -12.555 1.00 90.12 88 ARG A CA 1
ATOM 741 C C . ARG A 1 88 ? 16.910 -5.430 -12.794 1.00 90.12 88 ARG A C 1
ATOM 743 O O . ARG A 1 88 ? 16.348 -5.352 -13.886 1.00 90.12 88 ARG A O 1
ATOM 750 N N . PRO A 1 89 ? 16.765 -4.499 -11.834 1.00 90.88 89 PRO A N 1
ATOM 751 C CA . PRO A 1 89 ? 15.991 -3.280 -12.035 1.00 90.88 89 PRO A CA 1
ATOM 752 C C . PRO A 1 89 ? 16.605 -2.386 -13.109 1.00 90.88 89 PRO A C 1
ATOM 754 O O . PRO A 1 89 ? 17.826 -2.208 -13.174 1.00 90.88 89 PRO A O 1
ATOM 757 N N . ILE A 1 90 ? 15.732 -1.795 -13.918 1.00 89.38 90 ILE A N 1
ATOM 758 C CA . ILE A 1 90 ? 16.079 -0.807 -14.938 1.00 89.38 90 ILE A CA 1
ATOM 759 C C . ILE A 1 90 ? 15.590 0.558 -14.460 1.00 89.38 90 ILE A C 1
ATOM 761 O O . ILE A 1 90 ? 14.481 0.677 -13.940 1.00 89.38 90 ILE A O 1
ATOM 765 N N . TYR A 1 91 ? 16.431 1.580 -14.622 1.00 90.06 91 TYR A N 1
ATOM 766 C CA . TYR A 1 91 ? 16.142 2.946 -14.196 1.00 90.06 91 TYR A CA 1
ATOM 767 C C . TYR A 1 91 ? 16.167 3.893 -15.394 1.00 90.06 91 TYR A C 1
ATOM 769 O O . TYR A 1 91 ? 17.069 3.840 -16.231 1.00 90.06 91 TYR A O 1
ATOM 777 N N . LYS A 1 92 ? 15.179 4.778 -15.454 1.00 88.31 92 LYS A N 1
ATOM 778 C CA . LYS A 1 92 ? 15.075 5.869 -16.414 1.00 88.31 92 LYS A CA 1
ATOM 779 C C . LYS A 1 92 ? 16.075 6.972 -16.047 1.00 88.31 92 LYS A C 1
ATOM 781 O O . LYS A 1 92 ? 16.278 7.243 -14.863 1.00 88.31 92 LYS A O 1
ATOM 786 N N . PRO A 1 93 ? 16.676 7.642 -17.043 1.00 78.75 93 PRO A N 1
ATOM 787 C CA . PRO A 1 93 ? 17.687 8.675 -16.811 1.00 78.75 93 PRO A CA 1
ATOM 788 C C . PRO A 1 93 ? 17.112 9.973 -16.224 1.00 78.75 93 PRO A C 1
ATOM 790 O O . PRO A 1 93 ? 17.861 10.778 -15.680 1.00 78.75 93 PRO A O 1
ATOM 793 N N . ALA A 1 94 ? 15.798 10.178 -16.330 1.00 79.81 94 ALA A N 1
ATOM 794 C CA . ALA A 1 94 ? 15.095 11.336 -15.798 1.00 79.81 94 ALA A CA 1
ATOM 795 C C . ALA A 1 94 ? 13.787 10.904 -15.122 1.00 79.81 94 ALA A C 1
ATOM 797 O O . ALA A 1 94 ? 13.183 9.900 -15.508 1.00 79.81 94 ALA A O 1
ATOM 798 N N . PHE A 1 95 ? 13.356 11.687 -14.135 1.00 78.00 95 PHE A N 1
ATOM 799 C CA . PHE A 1 95 ? 12.056 11.571 -13.483 1.00 78.00 95 PHE A CA 1
ATOM 800 C C . PHE A 1 95 ? 11.416 12.957 -13.370 1.00 78.00 95 PHE A C 1
ATOM 802 O O . PHE A 1 95 ? 12.120 13.967 -13.323 1.00 78.00 95 PHE A O 1
ATOM 809 N N . ASP A 1 96 ? 10.088 12.989 -13.332 1.00 80.06 96 ASP A N 1
ATOM 810 C CA . ASP A 1 96 ? 9.329 14.188 -12.988 1.00 80.06 96 ASP A CA 1
ATOM 811 C C . ASP A 1 96 ? 9.216 14.280 -11.458 1.00 80.06 96 ASP A C 1
ATOM 813 O O . ASP A 1 96 ? 8.907 13.290 -10.796 1.00 80.06 96 ASP A O 1
ATOM 817 N N . GLU A 1 97 ? 9.452 15.457 -10.877 1.00 76.12 97 GLU A N 1
ATOM 818 C CA . GLU A 1 97 ? 9.256 15.684 -9.439 1.00 76.12 97 GLU A CA 1
ATOM 819 C C . GLU A 1 97 ? 7.791 15.447 -9.029 1.00 76.12 97 GLU A C 1
ATOM 821 O O . GLU A 1 97 ? 7.519 15.038 -7.901 1.00 76.12 97 GLU A O 1
ATOM 826 N N . SER A 1 98 ? 6.842 15.602 -9.961 1.00 74.81 98 SER A N 1
ATOM 827 C CA . SER A 1 98 ? 5.441 15.238 -9.740 1.00 74.81 98 SER A CA 1
ATOM 828 C C . SER A 1 98 ? 5.228 13.724 -9.572 1.00 74.81 98 SER A C 1
ATOM 830 O O . SER A 1 98 ? 4.251 13.308 -8.952 1.00 74.81 98 SER A O 1
ATOM 832 N N . ASP A 1 99 ? 6.127 12.890 -10.099 1.00 75.69 99 ASP A N 1
ATOM 833 C CA . ASP A 1 99 ? 6.072 11.425 -10.006 1.00 75.69 99 ASP A CA 1
ATOM 834 C C . ASP A 1 99 ? 6.707 10.880 -8.721 1.00 75.69 99 ASP A C 1
ATOM 836 O O . ASP A 1 99 ? 6.619 9.682 -8.459 1.00 75.69 99 ASP A O 1
ATOM 840 N N . LEU A 1 100 ? 7.323 11.728 -7.893 1.00 81.12 100 LEU A N 1
ATOM 841 C CA . LEU A 1 100 ? 7.881 11.287 -6.620 1.00 81.12 100 LEU A CA 1
ATOM 842 C C . LEU A 1 100 ? 6.762 10.810 -5.676 1.00 81.12 100 LEU A C 1
ATOM 844 O O . LEU A 1 100 ? 5.770 11.528 -5.497 1.00 81.12 100 LEU A O 1
ATOM 848 N N . PRO A 1 101 ? 6.910 9.647 -5.017 1.00 74.50 101 PRO A N 1
ATOM 849 C CA . PRO A 1 101 ? 6.038 9.251 -3.919 1.00 74.50 101 PRO A CA 1
ATOM 850 C C . PRO A 1 101 ? 6.389 10.087 -2.682 1.00 74.50 101 PRO A C 1
ATOM 852 O O . PRO A 1 101 ? 7.042 9.595 -1.773 1.00 74.50 101 PRO A O 1
ATOM 855 N N . ILE A 1 102 ? 6.032 11.375 -2.684 1.00 67.38 102 ILE A N 1
ATOM 856 C CA . ILE A 1 102 ? 6.454 12.329 -1.650 1.00 67.38 102 ILE A CA 1
ATOM 857 C C . ILE A 1 102 ? 5.798 11.975 -0.314 1.00 67.38 102 ILE A C 1
ATOM 859 O O . ILE A 1 102 ? 4.577 12.077 -0.169 1.00 67.38 102 ILE A O 1
ATOM 863 N N . ILE A 1 103 ? 6.624 11.596 0.666 1.00 60.44 103 ILE A N 1
ATOM 864 C CA . ILE A 1 103 ? 6.221 11.405 2.071 1.00 60.44 103 ILE A CA 1
ATOM 865 C C . ILE A 1 103 ? 6.978 12.366 3.000 1.00 60.44 103 ILE A C 1
ATOM 867 O O . ILE A 1 103 ? 6.440 12.812 4.016 1.00 60.44 103 ILE A O 1
ATOM 871 N N . HIS A 1 104 ? 8.191 12.774 2.618 1.00 55.00 104 HIS A N 1
ATOM 872 C CA . HIS A 1 104 ? 8.967 13.827 3.281 1.00 55.00 104 HIS A CA 1
ATOM 873 C C . HIS A 1 104 ? 9.305 14.945 2.286 1.00 55.00 104 HIS A C 1
ATOM 875 O O . HIS A 1 104 ? 9.207 14.739 1.093 1.00 55.00 104 HIS A O 1
ATOM 881 N N . TYR A 1 105 ? 9.685 16.149 2.726 1.00 47.75 105 TYR A N 1
ATOM 882 C CA . TYR A 1 105 ? 10.116 17.234 1.826 1.00 47.75 105 TYR A CA 1
ATOM 883 C C . TYR A 1 105 ? 11.577 17.578 2.125 1.00 47.75 105 TYR A C 1
ATOM 885 O O . TYR A 1 105 ? 11.864 18.500 2.885 1.00 47.75 105 TYR A O 1
ATOM 893 N N . HIS A 1 106 ? 12.527 16.790 1.596 1.00 48.44 106 HIS A N 1
ATOM 894 C CA . HIS A 1 106 ? 13.942 17.178 1.613 1.00 48.44 106 HIS A CA 1
ATOM 895 C C . HIS A 1 106 ? 14.805 16.428 0.575 1.00 48.44 106 HIS A C 1
ATOM 897 O O . HIS A 1 106 ? 15.327 15.345 0.830 1.00 48.44 106 HIS A O 1
ATOM 903 N N . ARG A 1 107 ? 15.067 17.072 -0.573 1.00 46.91 107 ARG A N 1
ATOM 904 C CA . ARG A 1 107 ? 15.821 16.547 -1.740 1.00 46.91 107 ARG A CA 1
ATOM 905 C C . ARG A 1 107 ? 17.190 15.917 -1.418 1.00 46.91 107 ARG A C 1
ATOM 907 O O . ARG A 1 107 ? 17.649 15.034 -2.132 1.00 46.91 107 ARG A O 1
ATOM 914 N N . LYS A 1 108 ? 17.846 16.353 -0.335 1.00 47.44 108 LYS A N 1
ATOM 915 C CA . LYS A 1 108 ? 19.157 15.843 0.126 1.00 47.44 108 LYS A CA 1
ATOM 916 C C . LYS A 1 108 ? 19.084 14.457 0.796 1.00 47.44 108 LYS A C 1
ATOM 918 O O . LYS A 1 108 ? 20.105 13.783 0.884 1.00 47.44 108 LYS A O 1
ATOM 923 N N . TYR A 1 109 ? 17.902 14.034 1.249 1.00 50.91 109 TYR A N 1
ATOM 924 C CA . TYR A 1 109 ? 17.691 12.819 2.047 1.00 50.91 109 TYR A CA 1
ATOM 925 C C . TYR A 1 109 ? 16.681 11.845 1.407 1.00 50.91 109 TYR A C 1
ATOM 927 O O . TYR A 1 109 ? 16.154 10.985 2.100 1.00 50.91 109 TYR A O 1
ATOM 935 N N . MET A 1 110 ? 16.431 11.947 0.091 1.00 62.09 110 MET A N 1
ATOM 936 C CA . MET A 1 110 ? 15.433 11.149 -0.655 1.00 62.09 110 MET A CA 1
ATOM 937 C C . MET A 1 110 ? 16.023 10.088 -1.614 1.00 62.09 110 MET A C 1
ATOM 939 O O . MET A 1 110 ? 15.608 10.005 -2.774 1.00 62.09 110 MET A O 1
ATOM 943 N N . PRO A 1 111 ? 17.003 9.255 -1.216 1.00 70.88 111 PRO A N 1
ATOM 944 C CA . PRO A 1 111 ? 17.583 8.288 -2.142 1.00 70.88 111 PRO A CA 1
ATOM 945 C C . PRO A 1 111 ? 16.577 7.212 -2.578 1.00 70.88 111 PRO A C 1
ATOM 947 O O . PRO A 1 111 ? 16.708 6.698 -3.685 1.00 70.88 111 PRO A O 1
ATOM 950 N N . LEU A 1 112 ? 15.587 6.863 -1.749 1.00 78.12 112 LEU A N 1
ATOM 951 C CA . LEU A 1 112 ? 14.597 5.843 -2.096 1.00 78.12 112 LEU A CA 1
ATOM 952 C C . LEU A 1 112 ? 13.507 6.383 -3.026 1.00 78.12 112 LEU A C 1
ATOM 954 O O . LEU A 1 112 ? 13.294 5.795 -4.079 1.00 78.12 112 LEU A O 1
ATOM 958 N N . GLU A 1 113 ? 12.866 7.507 -2.698 1.00 80.06 113 GLU A N 1
ATOM 959 C CA . GLU A 1 113 ? 11.802 8.088 -3.532 1.00 80.06 113 GLU A CA 1
ATOM 960 C C . GLU A 1 113 ? 12.271 8.351 -4.972 1.00 80.06 113 GLU A C 1
ATOM 962 O O . GLU A 1 113 ? 11.576 8.005 -5.926 1.00 80.06 113 GLU A O 1
ATOM 967 N N . ILE A 1 114 ? 13.494 8.871 -5.142 1.00 81.12 114 ILE A N 1
ATOM 968 C CA . ILE A 1 114 ? 14.098 9.088 -6.466 1.00 81.12 114 ILE A CA 1
ATOM 969 C C . ILE A 1 114 ? 14.317 7.760 -7.195 1.00 81.12 114 ILE A C 1
ATOM 971 O O . ILE A 1 114 ? 14.018 7.645 -8.386 1.00 81.12 114 ILE A O 1
ATOM 975 N N . LYS A 1 115 ? 14.822 6.734 -6.497 1.00 83.31 115 LYS A N 1
ATOM 976 C CA . LYS A 1 115 ? 14.974 5.398 -7.086 1.00 83.31 115 LYS A CA 1
ATOM 977 C C . LYS A 1 115 ? 13.620 4.855 -7.531 1.00 83.31 115 LYS A C 1
ATOM 979 O O . LYS A 1 115 ? 13.515 4.405 -8.661 1.00 83.31 115 LYS A O 1
ATOM 984 N N . LEU A 1 116 ? 12.585 4.959 -6.699 1.00 87.12 116 LEU A N 1
ATOM 985 C CA . LEU A 1 116 ? 11.228 4.524 -7.036 1.00 87.12 116 LEU A CA 1
ATOM 986 C C . LEU A 1 116 ? 10.651 5.283 -8.240 1.00 87.12 116 LEU A C 1
ATOM 988 O O . LEU A 1 116 ? 10.052 4.664 -9.117 1.00 87.12 116 LEU A O 1
ATOM 992 N N . ALA A 1 117 ? 10.847 6.600 -8.317 1.00 86.12 117 ALA A N 1
ATOM 993 C CA . ALA A 1 117 ? 10.369 7.426 -9.428 1.00 86.12 117 ALA A CA 1
ATOM 994 C C . ALA A 1 117 ? 11.087 7.127 -10.751 1.00 86.12 117 ALA A C 1
ATOM 996 O O . ALA A 1 117 ? 10.486 7.201 -11.823 1.00 86.12 117 ALA A O 1
ATOM 997 N N . THR A 1 118 ? 12.363 6.747 -10.677 1.00 89.12 118 THR A N 1
ATOM 998 C CA . THR A 1 118 ? 13.167 6.385 -11.850 1.00 89.12 118 THR A CA 1
ATOM 999 C C . THR A 1 118 ? 13.005 4.929 -12.278 1.00 89.12 118 THR A C 1
ATOM 1001 O O . THR A 1 118 ? 13.428 4.607 -13.380 1.00 89.12 118 THR A O 1
ATOM 1004 N N . LEU A 1 119 ? 12.386 4.039 -11.494 1.00 90.50 119 LEU A N 1
ATOM 1005 C CA . LEU A 1 119 ? 12.195 2.642 -11.909 1.00 90.50 119 LEU A CA 1
ATOM 1006 C C . LEU A 1 119 ? 11.373 2.537 -13.203 1.00 90.50 119 LEU A C 1
ATOM 1008 O O . LEU A 1 119 ? 10.263 3.066 -13.319 1.00 90.50 119 LEU A O 1
ATOM 1012 N N . ASP A 1 120 ? 11.888 1.776 -14.166 1.00 91.00 120 ASP A N 1
ATOM 1013 C CA . ASP A 1 120 ? 11.144 1.391 -15.357 1.00 91.00 120 ASP A CA 1
ATOM 1014 C C . ASP A 1 120 ? 10.353 0.103 -15.124 1.00 91.00 120 ASP A C 1
ATOM 1016 O O . ASP A 1 120 ? 10.741 -0.993 -15.525 1.00 91.00 120 ASP A O 1
ATOM 1020 N N . ILE A 1 121 ? 9.196 0.254 -14.481 1.00 90.75 121 ILE A N 1
ATOM 1021 C CA . ILE A 1 121 ? 8.294 -0.852 -14.141 1.00 90.75 121 ILE A CA 1
ATOM 1022 C C . ILE A 1 121 ? 7.779 -1.613 -15.383 1.00 90.75 121 ILE A C 1
ATOM 1024 O O . ILE A 1 121 ? 7.317 -2.744 -15.256 1.00 90.75 121 ILE A O 1
ATOM 1028 N N . SER A 1 122 ? 7.906 -1.067 -16.602 1.00 89.69 122 SER A N 1
ATOM 1029 C CA . SER A 1 122 ? 7.554 -1.804 -17.828 1.00 89.69 122 SER A CA 1
ATOM 1030 C C . SER A 1 122 ? 8.402 -3.066 -18.040 1.00 89.69 122 SER A C 1
ATOM 1032 O O . SER A 1 122 ? 7.938 -4.019 -18.661 1.00 89.69 122 SER A O 1
ATOM 1034 N N . GLN A 1 123 ? 9.610 -3.094 -17.471 1.00 91.06 123 GLN A N 1
ATOM 1035 C CA . GLN A 1 123 ? 10.563 -4.204 -17.557 1.00 91.06 123 GLN A CA 1
ATOM 1036 C C . GLN A 1 123 ? 10.425 -5.207 -16.397 1.00 91.06 123 GLN A C 1
ATOM 1038 O O . GLN A 1 123 ? 11.219 -6.144 -16.257 1.00 91.06 123 GLN A O 1
ATOM 1043 N N . CYS A 1 124 ? 9.419 -5.005 -15.548 1.00 93.25 124 CYS A N 1
ATOM 1044 C CA . CYS A 1 124 ? 9.116 -5.860 -14.417 1.00 93.25 124 CYS A CA 1
ATOM 1045 C C . CYS A 1 124 ? 8.167 -6.995 -14.821 1.00 93.25 124 CYS A C 1
ATOM 1047 O O . CYS A 1 124 ? 7.197 -6.804 -15.561 1.00 93.25 124 CYS A O 1
ATOM 1049 N N . ARG A 1 125 ? 8.379 -8.172 -14.235 1.00 93.50 125 ARG A N 1
ATOM 1050 C CA . ARG A 1 125 ? 7.391 -9.247 -14.196 1.00 93.50 125 ARG A CA 1
ATOM 1051 C C . ARG A 1 125 ? 6.334 -8.896 -13.150 1.00 93.50 125 ARG A C 1
ATOM 1053 O O . ARG A 1 125 ? 6.570 -8.955 -11.942 1.00 93.50 125 ARG A O 1
ATOM 1060 N N . LYS A 1 126 ? 5.207 -8.372 -13.635 1.00 93.44 126 LYS A N 1
ATOM 1061 C CA . LYS A 1 126 ? 4.216 -7.671 -12.805 1.00 93.44 126 LYS A CA 1
ATOM 1062 C C . LYS A 1 126 ? 3.631 -8.560 -11.712 1.00 93.44 126 LYS A C 1
ATOM 1064 O O . LYS A 1 126 ? 3.524 -8.114 -10.575 1.00 93.44 126 LYS A O 1
ATOM 1069 N N . GLN A 1 127 ? 3.276 -9.798 -12.046 1.00 92.44 127 GLN A N 1
ATOM 1070 C CA . GLN A 1 127 ? 2.602 -10.706 -11.120 1.00 92.44 127 GLN A CA 1
ATOM 1071 C C . GLN A 1 127 ? 3.502 -11.070 -9.935 1.00 92.44 127 GLN A C 1
ATOM 1073 O O . GLN A 1 127 ? 3.077 -11.046 -8.785 1.00 92.44 127 GLN A O 1
ATOM 1078 N N . GLU A 1 128 ? 4.767 -11.368 -10.205 1.00 91.69 128 GLU A N 1
ATOM 1079 C CA . GLU A 1 128 ? 5.763 -11.756 -9.216 1.00 91.69 128 GLU A CA 1
ATOM 1080 C C . GLU A 1 128 ? 6.055 -10.596 -8.262 1.00 91.69 128 GLU A C 1
ATOM 1082 O O . GLU A 1 128 ? 6.077 -10.786 -7.044 1.00 91.69 128 GLU A O 1
ATOM 1087 N N . MET A 1 129 ? 6.188 -9.377 -8.798 1.00 92.31 129 MET A N 1
ATOM 1088 C CA . MET A 1 129 ? 6.348 -8.188 -7.966 1.00 92.31 129 MET A CA 1
ATOM 1089 C C . MET A 1 129 ? 5.100 -7.916 -7.121 1.00 92.31 129 MET A C 1
ATOM 1091 O O . MET A 1 129 ? 5.232 -7.681 -5.922 1.00 92.31 129 MET A O 1
ATOM 1095 N N . ILE A 1 130 ? 3.897 -8.007 -7.697 1.00 92.69 130 ILE A N 1
ATOM 1096 C CA . ILE A 1 130 ? 2.636 -7.831 -6.961 1.00 92.69 130 ILE A CA 1
ATOM 1097 C C . ILE A 1 130 ? 2.520 -8.836 -5.819 1.00 92.69 130 ILE A C 1
ATOM 1099 O O . ILE A 1 130 ? 2.228 -8.436 -4.697 1.00 92.69 130 ILE A O 1
ATOM 1103 N N . ASN A 1 131 ? 2.810 -10.111 -6.079 1.00 90.56 131 ASN A N 1
ATOM 1104 C CA . ASN A 1 131 ? 2.759 -11.173 -5.076 1.00 90.56 131 ASN A CA 1
ATOM 1105 C C . ASN A 1 131 ? 3.745 -10.934 -3.923 1.00 90.56 131 ASN A C 1
ATOM 1107 O O . ASN A 1 131 ? 3.465 -11.277 -2.776 1.00 90.56 131 ASN A O 1
ATOM 1111 N N . SER A 1 132 ? 4.924 -10.383 -4.206 1.00 89.38 132 SER A N 1
ATOM 1112 C CA . SER A 1 132 ? 5.901 -10.054 -3.165 1.00 89.38 132 SER A CA 1
ATOM 1113 C C . SER A 1 132 ? 5.482 -8.819 -2.365 1.00 89.38 132 SER A C 1
ATOM 1115 O O . SER A 1 132 ? 5.617 -8.803 -1.142 1.00 89.38 132 SER A O 1
ATOM 1117 N N . LEU A 1 133 ? 4.935 -7.801 -3.032 1.00 91.56 133 LEU A N 1
ATOM 1118 C CA . LEU A 1 133 ? 4.429 -6.588 -2.389 1.00 91.56 133 LEU A CA 1
ATOM 1119 C C . LEU A 1 133 ? 3.187 -6.868 -1.523 1.00 91.56 133 LEU A C 1
ATOM 1121 O O . LEU A 1 133 ? 3.088 -6.339 -0.417 1.00 91.56 133 LEU A O 1
ATOM 1125 N N . SER A 1 134 ? 2.271 -7.732 -1.976 1.00 89.94 134 SER A N 1
ATOM 1126 C CA . SER A 1 134 ? 1.064 -8.106 -1.225 1.00 89.94 134 SER A CA 1
ATOM 1127 C C . SER A 1 134 ? 1.404 -8.800 0.088 1.00 89.94 134 SER A C 1
ATOM 1129 O O . SER A 1 134 ? 0.862 -8.435 1.129 1.00 89.94 134 SER A O 1
ATOM 1131 N N . LYS A 1 135 ? 2.397 -9.698 0.075 1.00 85.81 135 LYS A N 1
ATOM 1132 C CA . LYS A 1 135 ? 2.906 -10.350 1.289 1.00 85.81 135 LYS A CA 1
ATOM 1133 C C . LYS A 1 135 ? 3.368 -9.347 2.338 1.00 85.81 135 LYS A C 1
ATOM 1135 O O . LYS A 1 135 ? 3.173 -9.607 3.519 1.00 85.81 135 LYS A O 1
ATOM 1140 N N . ILE A 1 136 ? 3.959 -8.216 1.939 1.00 84.50 136 ILE A N 1
ATOM 1141 C CA . ILE A 1 136 ? 4.341 -7.167 2.895 1.00 84.50 136 ILE A CA 1
ATOM 1142 C C . ILE A 1 136 ? 3.100 -6.511 3.510 1.00 84.50 136 ILE A C 1
ATOM 1144 O O . ILE A 1 136 ? 3.063 -6.294 4.721 1.00 84.50 136 ILE A O 1
ATOM 1148 N N . LEU A 1 137 ? 2.085 -6.192 2.705 1.00 85.12 137 LEU A N 1
ATOM 1149 C CA . LEU A 1 137 ? 0.845 -5.594 3.214 1.00 85.12 137 LEU A CA 1
ATOM 1150 C C . LEU A 1 137 ? 0.089 -6.545 4.156 1.00 85.12 137 LEU A C 1
ATOM 1152 O O . LEU A 1 137 ? -0.475 -6.101 5.159 1.00 85.12 137 LEU A O 1
ATOM 1156 N N . ASP A 1 138 ? 0.159 -7.852 3.897 1.00 82.62 138 ASP A N 1
ATOM 1157 C CA . ASP A 1 138 ? -0.452 -8.893 4.728 1.00 82.62 138 ASP A CA 1
ATOM 1158 C C . ASP A 1 138 ? 0.246 -9.092 6.087 1.00 82.62 138 ASP A C 1
ATOM 1160 O O . ASP A 1 138 ? -0.361 -9.633 7.014 1.00 82.62 138 ASP A O 1
ATOM 1164 N N . MET A 1 139 ? 1.479 -8.599 6.277 1.00 71.88 139 MET A N 1
ATOM 1165 C CA . MET A 1 139 ? 2.183 -8.663 7.575 1.00 71.88 139 MET A CA 1
ATOM 1166 C C . MET A 1 139 ? 1.486 -7.853 8.689 1.00 71.88 139 MET A C 1
ATOM 1168 O O . MET A 1 139 ? 1.788 -8.012 9.879 1.00 71.88 139 MET A O 1
ATOM 1172 N N . GLY A 1 140 ? 0.542 -6.981 8.329 1.00 63.44 140 GLY A N 1
ATOM 1173 C CA . GLY A 1 140 ? -0.339 -6.274 9.253 1.00 63.44 140 GLY A CA 1
ATOM 1174 C C . GLY A 1 140 ? 0.369 -5.417 10.301 1.00 63.44 140 GLY A C 1
ATOM 1175 O O . GLY A 1 140 ? 1.247 -4.628 9.975 1.00 63.44 140 GLY A O 1
ATOM 1176 N N . TRP A 1 141 ? 0.006 -5.541 11.586 1.00 48.84 141 TRP A N 1
ATOM 1177 C CA . TRP A 1 141 ? 0.619 -4.763 12.690 1.00 48.84 141 TRP A CA 1
ATOM 1178 C C . TRP A 1 141 ? 2.098 -5.122 12.970 1.00 48.84 141 TRP A C 1
ATOM 1180 O O . TRP A 1 141 ? 2.792 -4.456 13.747 1.00 48.84 141 TRP A O 1
ATOM 1190 N N . HIS A 1 142 ? 2.590 -6.209 12.376 1.00 53.16 142 HIS A N 1
ATOM 1191 C CA . HIS A 1 142 ? 4.011 -6.563 12.349 1.00 53.16 142 HIS A CA 1
ATOM 1192 C C . HIS A 1 142 ? 4.699 -6.117 11.055 1.00 53.16 142 HIS A C 1
ATOM 1194 O O . HIS A 1 142 ? 5.895 -6.346 10.911 1.00 53.16 142 HIS A O 1
ATOM 1200 N N . GLY A 1 143 ? 3.940 -5.500 10.150 1.00 56.03 143 GLY A N 1
ATOM 1201 C CA . GLY A 1 143 ? 4.402 -4.973 8.882 1.00 56.03 143 GLY A CA 1
ATOM 1202 C C . GLY A 1 143 ? 5.196 -3.673 9.018 1.00 56.03 143 GLY A C 1
ATOM 1203 O O . GLY A 1 143 ? 5.429 -3.191 10.132 1.00 56.03 143 GLY A O 1
ATOM 1204 N N . PRO A 1 144 ? 5.628 -3.132 7.872 1.00 66.69 144 PRO A N 1
ATOM 1205 C CA . PRO A 1 144 ? 6.575 -2.029 7.810 1.00 66.69 144 PRO A CA 1
ATOM 1206 C C . PRO A 1 144 ? 5.935 -0.697 8.225 1.00 66.69 144 PRO A C 1
ATOM 1208 O O . PRO A 1 144 ? 4.724 -0.613 8.456 1.00 66.69 144 PRO A O 1
ATOM 1211 N N . SER A 1 145 ? 6.749 0.355 8.311 1.00 77.88 145 SER A N 1
ATOM 1212 C CA . SER A 1 145 ? 6.272 1.709 8.573 1.00 77.88 145 SER A CA 1
ATOM 1213 C C . SER A 1 145 ? 5.208 2.172 7.568 1.00 77.88 145 SER A C 1
ATOM 1215 O O . SER A 1 145 ? 5.060 1.648 6.458 1.00 77.88 145 SER A O 1
ATOM 1217 N N . SER A 1 146 ? 4.455 3.202 7.951 1.00 79.62 146 SER A N 1
ATOM 1218 C CA . SER A 1 146 ? 3.439 3.794 7.082 1.00 79.62 146 SER A CA 1
ATOM 1219 C C . SER A 1 146 ? 3.996 4.339 5.773 1.00 79.62 146 SER A C 1
ATOM 1221 O O . SER A 1 146 ? 3.307 4.306 4.756 1.00 79.62 146 SER A O 1
ATOM 1223 N N . GLU A 1 147 ? 5.239 4.810 5.795 1.00 80.50 147 GLU A N 1
ATOM 1224 C CA . GLU A 1 147 ? 5.969 5.284 4.627 1.00 80.50 147 GLU A CA 1
ATOM 1225 C C . GLU A 1 147 ? 6.092 4.158 3.596 1.00 80.50 147 GLU A C 1
ATOM 1227 O O . GLU A 1 147 ? 5.764 4.329 2.424 1.00 80.50 147 GLU A O 1
ATOM 1232 N N . VAL A 1 148 ? 6.461 2.958 4.047 1.00 83.69 148 VAL A N 1
ATOM 1233 C CA . VAL A 1 148 ? 6.582 1.786 3.176 1.00 83.69 148 VAL A CA 1
ATOM 1234 C C . VAL A 1 148 ? 5.232 1.363 2.610 1.00 83.69 148 VAL A C 1
ATOM 1236 O O . VAL A 1 148 ? 5.163 1.011 1.436 1.00 83.69 148 VAL A O 1
ATOM 1239 N N . TRP A 1 149 ? 4.143 1.431 3.383 1.00 88.06 149 TRP A N 1
ATOM 1240 C CA . TRP A 1 149 ? 2.806 1.162 2.837 1.00 88.06 149 TRP A CA 1
ATOM 1241 C C . TRP A 1 149 ? 2.441 2.130 1.710 1.00 88.06 149 TRP A C 1
ATOM 1243 O O . TRP A 1 149 ? 1.899 1.706 0.688 1.00 88.06 149 TRP A O 1
ATOM 1253 N N . ILE A 1 150 ? 2.784 3.410 1.851 1.00 88.25 150 ILE A N 1
ATOM 1254 C CA . ILE A 1 150 ? 2.576 4.404 0.793 1.00 88.25 150 ILE A CA 1
ATOM 1255 C C . ILE A 1 150 ? 3.474 4.098 -0.413 1.00 88.25 150 ILE A C 1
ATOM 1257 O O . ILE A 1 150 ? 2.978 4.111 -1.536 1.00 88.25 150 ILE A O 1
ATOM 1261 N N . TYR A 1 151 ? 4.748 3.738 -0.217 1.00 88.50 151 TYR A N 1
ATOM 1262 C CA . TYR A 1 151 ? 5.637 3.344 -1.318 1.00 88.50 151 TYR A CA 1
ATOM 1263 C C . TYR A 1 151 ? 5.151 2.095 -2.063 1.00 88.50 151 TYR A C 1
ATOM 1265 O O . TYR A 1 151 ? 5.233 2.038 -3.288 1.00 88.50 151 TYR A O 1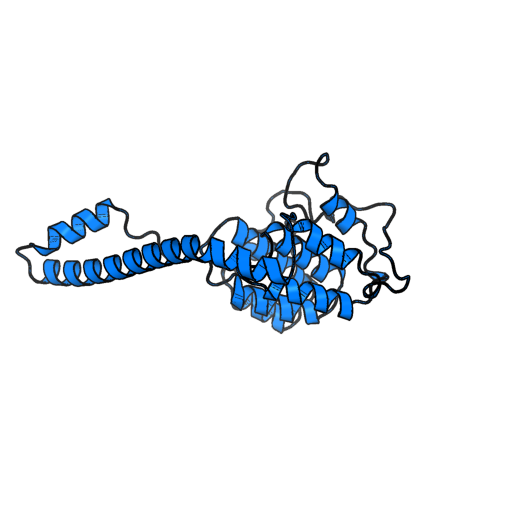
ATOM 1273 N N . ILE A 1 152 ? 4.614 1.101 -1.354 1.00 91.25 152 ILE A N 1
ATOM 1274 C CA . ILE A 1 152 ? 4.007 -0.083 -1.975 1.00 91.25 152 ILE A CA 1
ATOM 1275 C C . ILE A 1 152 ? 2.776 0.321 -2.787 1.00 91.25 152 ILE A C 1
ATOM 1277 O O . ILE A 1 152 ? 2.611 -0.126 -3.919 1.00 91.25 152 ILE A O 1
ATOM 1281 N N . THR A 1 153 ? 1.940 1.201 -2.236 1.00 92.12 153 THR A N 1
ATOM 1282 C CA . THR A 1 153 ? 0.745 1.702 -2.926 1.00 92.12 153 THR A CA 1
ATOM 1283 C C . THR A 1 153 ? 1.123 2.494 -4.183 1.00 92.12 153 THR A C 1
ATOM 1285 O O . THR A 1 153 ? 0.521 2.294 -5.234 1.00 92.12 153 THR A O 1
ATOM 1288 N N . TYR A 1 154 ? 2.188 3.299 -4.120 1.00 91.88 154 TYR A N 1
ATOM 1289 C CA . TYR A 1 154 ? 2.789 3.944 -5.289 1.00 91.88 154 TYR A CA 1
ATOM 1290 C C . TYR A 1 154 ? 3.250 2.918 -6.332 1.00 91.88 154 TYR A C 1
ATOM 1292 O O . TYR A 1 154 ? 2.930 3.044 -7.510 1.00 91.88 154 TYR A O 1
ATOM 1300 N N . LEU A 1 155 ? 3.965 1.863 -5.931 1.00 92.31 155 LEU A N 1
ATOM 1301 C CA . LEU A 1 155 ? 4.396 0.824 -6.872 1.00 92.31 155 LEU A CA 1
ATOM 1302 C C . LEU A 1 155 ? 3.208 0.108 -7.523 1.00 92.31 155 LEU A C 1
ATOM 1304 O O . LEU A 1 155 ? 3.254 -0.164 -8.719 1.00 92.31 155 LEU A O 1
ATOM 1308 N N . PHE A 1 156 ? 2.133 -0.155 -6.783 1.00 93.44 156 PHE A N 1
ATOM 1309 C CA . PHE A 1 156 ? 0.907 -0.729 -7.338 1.00 93.44 156 PHE A CA 1
ATOM 1310 C C . PHE A 1 156 ? 0.243 0.146 -8.402 1.00 93.44 156 PHE A C 1
ATOM 1312 O O . PHE A 1 156 ? -0.273 -0.393 -9.384 1.00 93.44 156 PHE A O 1
ATOM 1319 N N . ASP A 1 157 ? 0.294 1.467 -8.248 1.00 91.81 157 ASP A N 1
ATOM 1320 C CA . ASP A 1 157 ? -0.121 2.411 -9.287 1.00 91.81 157 ASP A CA 1
ATOM 1321 C C . ASP A 1 157 ? 0.736 2.239 -10.552 1.00 91.81 157 ASP A C 1
ATOM 1323 O O . ASP A 1 157 ? 0.236 1.982 -11.649 1.00 91.81 157 ASP A O 1
ATOM 1327 N N . ARG A 1 158 ? 2.065 2.263 -10.384 1.00 91.19 158 ARG A N 1
ATOM 1328 C CA . ARG A 1 158 ? 3.031 2.201 -11.496 1.00 91.19 158 ARG A CA 1
ATOM 1329 C C . ARG A 1 158 ? 3.051 0.857 -12.220 1.00 91.19 158 ARG A C 1
ATOM 1331 O O . ARG A 1 158 ? 3.297 0.823 -13.425 1.00 91.19 158 ARG A O 1
ATOM 1338 N N . ILE A 1 159 ? 2.802 -0.248 -11.515 1.00 92.06 159 ILE A N 1
ATOM 1339 C CA . ILE A 1 159 ? 2.722 -1.590 -12.111 1.00 92.06 159 ILE A CA 1
ATOM 1340 C C . ILE A 1 159 ? 1.540 -1.688 -13.082 1.00 92.06 159 ILE A C 1
ATOM 1342 O O . ILE A 1 159 ? 1.630 -2.409 -14.085 1.00 92.06 159 ILE A O 1
ATOM 1346 N N . ASN A 1 160 ? 0.475 -0.917 -12.851 1.00 87.31 160 ASN A N 1
ATOM 1347 C CA . ASN A 1 160 ? -0.703 -0.872 -13.708 1.00 87.31 160 ASN A CA 1
ATOM 1348 C C . ASN A 1 160 ? -1.264 -2.288 -13.990 1.00 87.31 160 ASN A C 1
ATOM 1350 O O . ASN A 1 160 ? -1.272 -2.760 -15.131 1.00 87.31 160 ASN A O 1
ATOM 1354 N N . HIS A 1 161 ? -1.640 -3.002 -12.926 1.00 89.69 161 HIS A N 1
ATOM 1355 C CA . HIS A 1 161 ? -2.274 -4.313 -12.916 1.00 89.69 161 HIS A CA 1
ATOM 1356 C C . HIS A 1 161 ? -3.556 -4.326 -12.048 1.00 89.69 161 HIS A C 1
ATOM 1358 O O . HIS A 1 161 ? -3.493 -3.974 -10.868 1.00 89.69 161 HIS A O 1
ATOM 1364 N N . PRO A 1 162 ? -4.707 -4.802 -12.565 1.00 86.50 162 PRO A N 1
ATOM 1365 C CA . PRO A 1 162 ? -6.000 -4.737 -11.867 1.00 86.50 162 PRO A CA 1
ATOM 1366 C C . PRO A 1 162 ? -6.052 -5.412 -10.491 1.00 86.50 162 PRO A C 1
ATOM 1368 O O . PRO A 1 162 ? -6.835 -5.012 -9.631 1.00 86.50 162 PRO A O 1
ATOM 1371 N N . GLU A 1 163 ? -5.222 -6.430 -10.259 1.00 91.12 163 GLU A N 1
ATOM 1372 C CA . GLU A 1 163 ? -5.178 -7.146 -8.978 1.00 91.12 163 GLU A CA 1
ATOM 1373 C C . GLU A 1 163 ? -4.757 -6.253 -7.803 1.00 91.12 163 GLU A C 1
ATOM 1375 O O . GLU A 1 163 ? -5.184 -6.487 -6.671 1.00 91.12 163 GLU A O 1
ATOM 1380 N N . ALA A 1 164 ? -4.013 -5.176 -8.076 1.00 91.56 164 ALA A N 1
ATOM 1381 C CA . ALA A 1 164 ? -3.649 -4.176 -7.081 1.00 91.56 164 ALA A CA 1
ATOM 1382 C C . ALA A 1 164 ? -4.875 -3.616 -6.341 1.00 91.56 164 ALA A C 1
ATOM 1384 O O . ALA A 1 164 ? -4.826 -3.422 -5.129 1.00 91.56 164 ALA A O 1
ATOM 1385 N N . VAL A 1 165 ? -5.998 -3.419 -7.046 1.00 93.19 165 VAL A N 1
ATOM 1386 C CA . VAL A 1 165 ? -7.247 -2.921 -6.449 1.00 93.19 165 VAL A CA 1
ATOM 1387 C C . VAL A 1 165 ? -7.767 -3.886 -5.387 1.00 93.19 165 VAL A C 1
ATOM 1389 O O . VAL A 1 165 ? -8.190 -3.453 -4.318 1.00 93.19 165 VAL A O 1
ATOM 1392 N N . ASN A 1 166 ? -7.729 -5.192 -5.665 1.00 93.06 166 ASN A N 1
ATOM 1393 C CA . ASN A 1 166 ? -8.196 -6.206 -4.724 1.00 93.06 166 ASN A CA 1
ATOM 1394 C C . ASN A 1 166 ? -7.330 -6.219 -3.469 1.00 93.06 166 ASN A C 1
ATOM 1396 O O . ASN A 1 166 ? -7.860 -6.154 -2.366 1.00 93.06 166 ASN A O 1
ATOM 1400 N N . ILE A 1 167 ? -6.012 -6.258 -3.659 1.00 94.06 167 ILE A N 1
ATOM 1401 C CA . ILE A 1 167 ? -5.040 -6.325 -2.568 1.00 94.06 167 ILE A CA 1
ATOM 1402 C C . ILE A 1 167 ? -5.142 -5.081 -1.684 1.00 94.06 167 ILE A C 1
ATOM 1404 O O . ILE A 1 167 ? -5.170 -5.196 -0.462 1.00 94.06 167 ILE A O 1
ATOM 1408 N N . LEU A 1 168 ? -5.244 -3.892 -2.283 1.00 93.81 168 LEU A N 1
ATOM 1409 C CA . LEU A 1 168 ? -5.370 -2.647 -1.530 1.00 93.81 168 LEU A CA 1
ATOM 1410 C C . LEU A 1 168 ? -6.700 -2.543 -0.788 1.00 93.81 168 LEU A C 1
ATOM 1412 O O . LEU A 1 168 ? -6.700 -2.137 0.369 1.00 93.81 168 LEU A O 1
ATOM 1416 N N . ALA A 1 169 ? -7.821 -2.920 -1.407 1.00 93.12 169 ALA A N 1
ATOM 1417 C CA . ALA A 1 169 ? -9.120 -2.900 -0.733 1.00 93.12 169 ALA A CA 1
ATOM 1418 C C . ALA A 1 169 ? -9.130 -3.817 0.503 1.00 93.12 169 ALA A C 1
ATOM 1420 O O . ALA A 1 169 ? -9.572 -3.395 1.573 1.00 93.12 169 ALA A O 1
ATOM 1421 N N . ASP A 1 170 ? -8.579 -5.024 0.363 1.00 92.69 170 ASP A N 1
ATOM 1422 C CA . ASP A 1 170 ? -8.416 -5.986 1.451 1.00 92.69 170 ASP A CA 1
ATOM 1423 C C . ASP A 1 170 ? -7.461 -5.467 2.538 1.00 92.69 170 ASP A C 1
ATOM 1425 O O . ASP A 1 170 ? -7.727 -5.626 3.730 1.00 92.69 170 ASP A O 1
ATOM 1429 N N . PHE A 1 171 ? -6.348 -4.842 2.147 1.00 92.88 171 PHE A N 1
ATOM 1430 C CA . PHE A 1 171 ? -5.395 -4.235 3.075 1.00 92.88 171 PHE A CA 1
ATOM 1431 C C . PHE A 1 171 ? -6.043 -3.116 3.897 1.00 92.88 171 PHE A C 1
ATOM 1433 O O . PHE A 1 171 ? -5.879 -3.089 5.119 1.00 92.88 171 PHE A O 1
ATOM 1440 N N . LEU A 1 172 ? -6.804 -2.222 3.255 1.00 92.31 172 LEU A N 1
ATOM 1441 C CA . LEU A 1 172 ? -7.509 -1.152 3.956 1.00 92.31 172 LEU A CA 1
ATOM 1442 C C . LEU A 1 172 ? -8.478 -1.730 4.992 1.00 92.31 172 LEU A C 1
ATOM 1444 O O . LEU A 1 172 ? -8.377 -1.390 6.169 1.00 92.31 172 LEU A O 1
ATOM 1448 N N . GLU A 1 173 ? -9.319 -2.683 4.589 1.00 90.50 173 GLU A N 1
ATOM 1449 C CA . GLU A 1 173 ? -10.289 -3.339 5.472 1.00 90.50 173 GLU A CA 1
ATOM 1450 C C . GLU A 1 173 ? -9.621 -4.031 6.667 1.00 90.50 173 GLU A C 1
ATOM 1452 O O . GLU A 1 173 ? -9.988 -3.813 7.825 1.00 90.50 173 GLU A O 1
ATOM 1457 N N . LYS A 1 174 ? -8.590 -4.838 6.404 1.00 87.81 174 LYS A N 1
ATOM 1458 C CA . LYS A 1 174 ? -7.947 -5.671 7.426 1.00 87.81 174 LYS A CA 1
ATOM 1459 C C . LYS A 1 174 ? -7.011 -4.887 8.337 1.00 87.81 174 LYS A C 1
ATOM 1461 O O . LYS A 1 174 ? -6.810 -5.300 9.479 1.00 87.81 174 LYS A O 1
ATOM 1466 N N . GLN A 1 175 ? -6.392 -3.803 7.863 1.00 86.50 175 GLN A N 1
ATOM 1467 C CA . GLN A 1 175 ? -5.263 -3.170 8.559 1.00 86.50 175 GLN A CA 1
ATOM 1468 C C . GLN A 1 175 ? -5.428 -1.679 8.844 1.00 86.50 175 GLN A C 1
ATOM 1470 O O . GLN A 1 175 ? -4.704 -1.172 9.708 1.00 86.50 175 GLN A O 1
ATOM 1475 N N . ILE A 1 176 ? -6.305 -0.960 8.140 1.00 88.75 176 ILE A N 1
ATOM 1476 C CA . ILE A 1 176 ? -6.379 0.508 8.206 1.00 88.75 176 ILE A CA 1
ATOM 1477 C C . ILE A 1 176 ? -7.728 0.997 8.729 1.00 88.75 176 ILE A C 1
ATOM 1479 O O . ILE A 1 176 ? -7.736 1.840 9.624 1.00 88.75 176 ILE A O 1
ATOM 1483 N N . ASP A 1 177 ? -8.844 0.458 8.241 1.00 87.56 177 ASP A N 1
ATOM 1484 C CA . ASP A 1 177 ? -10.188 1.001 8.476 1.00 87.56 177 ASP A CA 1
ATOM 1485 C C . ASP A 1 177 ? -10.529 1.090 9.974 1.00 87.56 177 ASP A C 1
ATOM 1487 O O . ASP A 1 177 ? -11.033 2.107 10.452 1.00 87.56 177 ASP A O 1
ATOM 1491 N N . TRP A 1 178 ? -10.152 0.069 10.748 1.00 84.12 178 TRP A N 1
ATOM 1492 C CA . TRP A 1 178 ? -10.383 0.002 12.195 1.00 84.12 178 TRP A CA 1
ATOM 1493 C C . TRP A 1 178 ? -9.423 0.862 13.036 1.00 84.12 178 TRP A C 1
ATOM 1495 O O . TRP A 1 178 ? -9.608 0.986 14.250 1.00 84.12 178 TRP A O 1
ATOM 1505 N N . LYS A 1 179 ? -8.374 1.445 12.438 1.00 81.12 179 LYS A N 1
ATOM 1506 C CA . LYS A 1 179 ? -7.443 2.325 13.157 1.00 81.12 179 LYS A CA 1
ATOM 1507 C C . LYS A 1 179 ? -8.078 3.691 13.408 1.00 81.12 179 LYS A C 1
ATOM 1509 O O . LYS A 1 179 ? -8.874 4.192 12.616 1.00 81.12 179 LYS A O 1
ATOM 1514 N N . TYR A 1 180 ? -7.668 4.320 14.507 1.00 76.00 180 TYR A N 1
ATOM 1515 C CA . TYR A 1 180 ? -8.065 5.688 14.835 1.00 76.00 180 TYR A CA 1
ATOM 1516 C C . TYR A 1 180 ? -7.633 6.691 13.760 1.00 76.00 180 TYR A C 1
ATOM 1518 O O . TYR A 1 180 ? -6.582 6.536 13.128 1.00 76.00 180 TYR A O 1
ATOM 1526 N N . GLU A 1 181 ? -8.426 7.754 13.620 1.00 80.00 181 GLU A N 1
ATOM 1527 C CA . GLU A 1 181 ? -8.110 8.878 12.743 1.00 80.00 181 GLU A CA 1
ATOM 1528 C C . GLU A 1 181 ? -6.758 9.499 13.098 1.00 80.00 181 GLU A C 1
ATOM 1530 O O . GLU A 1 181 ? -6.499 9.879 14.242 1.00 80.00 181 GLU A O 1
ATOM 1535 N N . SER A 1 182 ? -5.874 9.564 12.105 1.00 79.75 182 SER A N 1
ATOM 1536 C CA . SER A 1 182 ? -4.517 10.095 12.233 1.00 79.75 182 SER A CA 1
ATOM 1537 C C . SER A 1 182 ? -4.007 10.579 10.874 1.00 79.75 182 SER A C 1
ATOM 1539 O O . SER A 1 182 ? -4.397 10.000 9.860 1.00 79.75 182 SER A O 1
ATOM 1541 N N . PRO A 1 183 ? -3.088 11.562 10.816 1.00 79.06 183 PRO A N 1
ATOM 1542 C CA . PRO A 1 183 ? -2.507 12.025 9.549 1.00 79.06 183 PRO A CA 1
ATOM 1543 C C . PRO A 1 183 ? -1.948 10.881 8.692 1.00 79.06 183 PRO A C 1
ATOM 1545 O O . PRO A 1 183 ? -2.101 10.855 7.476 1.00 79.06 183 PRO A O 1
ATOM 1548 N N . THR A 1 184 ? -1.370 9.872 9.343 1.00 81.31 184 THR A N 1
ATOM 1549 C CA . THR A 1 184 ? -0.879 8.657 8.697 1.00 81.31 184 THR A CA 1
ATOM 1550 C C . THR A 1 184 ? -1.985 7.860 8.003 1.00 81.31 184 THR A C 1
ATOM 1552 O O . THR A 1 184 ? -1.811 7.457 6.855 1.00 81.31 184 THR A O 1
ATOM 1555 N N . LYS A 1 185 ? -3.128 7.643 8.673 1.00 84.94 185 LYS A N 1
ATOM 1556 C CA . LYS A 1 185 ? -4.301 6.974 8.081 1.00 84.94 185 LYS A CA 1
ATOM 1557 C C . LYS A 1 185 ? -4.784 7.737 6.845 1.00 84.94 185 LYS A C 1
ATOM 1559 O O . LYS A 1 185 ? -4.988 7.128 5.800 1.00 84.94 185 LYS A O 1
ATOM 1564 N N . TRP A 1 186 ? -4.853 9.064 6.945 1.00 84.50 186 TRP A N 1
ATOM 1565 C CA . TRP A 1 186 ? -5.240 9.949 5.845 1.00 84.50 186 TRP A CA 1
ATOM 1566 C C . TRP A 1 186 ? -4.290 9.869 4.646 1.00 84.50 186 TRP A C 1
ATOM 1568 O O . TRP A 1 186 ? -4.751 9.790 3.510 1.00 84.50 186 TRP A O 1
ATOM 1578 N N . ASN A 1 187 ? -2.977 9.809 4.872 1.00 85.44 187 ASN A N 1
ATOM 1579 C CA . ASN A 1 187 ? -2.005 9.640 3.789 1.00 85.44 187 ASN A CA 1
ATOM 1580 C C . ASN A 1 187 ? -2.135 8.275 3.101 1.00 85.44 187 ASN A C 1
ATOM 1582 O O . ASN A 1 187 ? -2.087 8.194 1.878 1.00 85.44 187 ASN A O 1
ATOM 1586 N N . ILE A 1 188 ? -2.348 7.198 3.858 1.00 89.00 188 ILE A N 1
ATOM 1587 C CA . ILE A 1 188 ? -2.558 5.863 3.278 1.00 89.00 188 ILE A CA 1
ATOM 1588 C C . ILE A 1 188 ? -3.845 5.833 2.449 1.00 89.00 188 ILE A C 1
ATOM 1590 O O . ILE A 1 188 ? -3.858 5.301 1.342 1.00 89.00 188 ILE A O 1
ATOM 1594 N N . TYR A 1 189 ? -4.914 6.445 2.955 1.00 90.69 189 TYR A N 1
ATOM 1595 C CA . TYR A 1 189 ? -6.164 6.611 2.224 1.00 90.69 189 TYR A CA 1
ATOM 1596 C C . TYR A 1 189 ? -5.988 7.421 0.938 1.00 90.69 189 TYR A C 1
ATOM 1598 O O . TYR A 1 189 ? -6.441 6.968 -0.108 1.00 90.69 189 TYR A O 1
ATOM 1606 N N . ARG A 1 190 ? -5.263 8.546 0.969 1.00 88.06 190 ARG A N 1
ATOM 1607 C CA . ARG A 1 190 ? -4.908 9.318 -0.238 1.00 88.06 190 ARG A CA 1
ATOM 1608 C C . ARG A 1 190 ? -4.136 8.470 -1.252 1.00 88.06 190 ARG A C 1
ATOM 1610 O O . ARG A 1 190 ? -4.486 8.456 -2.428 1.00 88.06 190 ARG A O 1
ATOM 1617 N N . ALA A 1 191 ? -3.141 7.707 -0.797 1.00 89.25 191 ALA A N 1
ATOM 1618 C CA . ALA A 1 191 ? -2.368 6.819 -1.662 1.00 89.25 191 ALA A CA 1
ATOM 1619 C C . ALA A 1 191 ? -3.257 5.755 -2.327 1.00 89.25 191 ALA A C 1
ATOM 1621 O O . ALA A 1 191 ? -3.178 5.540 -3.534 1.00 89.25 191 ALA A O 1
ATOM 1622 N N . ALA A 1 192 ? -4.125 5.100 -1.551 1.00 91.94 192 ALA A N 1
ATOM 1623 C CA . ALA A 1 192 ? -5.029 4.079 -2.072 1.00 91.94 192 ALA A CA 1
ATOM 1624 C C . ALA A 1 192 ? -6.074 4.673 -3.026 1.00 91.94 192 ALA A C 1
ATOM 1626 O O . ALA A 1 192 ? -6.415 4.057 -4.034 1.00 91.94 192 ALA A O 1
ATOM 1627 N N . LEU A 1 193 ? -6.546 5.886 -2.740 1.00 90.31 193 LEU A N 1
ATOM 1628 C CA . LEU A 1 193 ? -7.483 6.615 -3.580 1.00 90.31 193 LEU A CA 1
ATOM 1629 C C . LEU A 1 193 ? -6.906 6.904 -4.968 1.00 90.31 193 LEU A C 1
ATOM 1631 O O . LEU A 1 193 ? -7.600 6.656 -5.951 1.00 90.31 193 LEU A O 1
ATOM 1635 N N . ASN A 1 194 ? -5.643 7.343 -5.057 1.00 88.00 194 ASN A N 1
ATOM 1636 C CA . ASN A 1 194 ? -4.947 7.521 -6.339 1.00 88.00 194 ASN A CA 1
ATOM 1637 C C . ASN A 1 194 ? -5.012 6.244 -7.179 1.00 88.00 194 ASN A C 1
ATOM 1639 O O . ASN A 1 194 ? -5.417 6.280 -8.339 1.00 88.00 194 ASN A O 1
ATOM 1643 N N . VAL A 1 195 ? -4.700 5.104 -6.558 1.00 90.69 195 VAL A N 1
ATOM 1644 C CA . VAL A 1 195 ? -4.740 3.803 -7.227 1.00 90.69 195 VAL A CA 1
ATOM 1645 C C . VAL A 1 195 ? -6.161 3.447 -7.673 1.00 90.69 195 VAL A C 1
ATOM 1647 O O . VAL A 1 195 ? -6.382 3.046 -8.815 1.00 90.69 195 VAL A O 1
ATOM 1650 N N . PHE A 1 196 ? -7.157 3.599 -6.799 1.00 91.62 196 PHE A N 1
ATOM 1651 C CA . PHE A 1 196 ? -8.549 3.295 -7.139 1.00 91.62 196 PHE A CA 1
ATOM 1652 C C . PHE A 1 196 ? -9.068 4.153 -8.300 1.00 91.62 196 PHE A C 1
ATOM 1654 O O . PHE A 1 196 ? -9.749 3.622 -9.182 1.00 91.62 196 PHE A O 1
ATOM 1661 N N . TYR A 1 197 ? -8.694 5.432 -8.351 1.00 85.88 197 TYR A N 1
ATOM 1662 C CA . TYR A 1 197 ? -9.032 6.325 -9.460 1.00 85.88 197 TYR A CA 1
ATOM 1663 C C . TYR A 1 197 ? -8.269 6.049 -10.740 1.00 85.88 197 TYR A C 1
ATOM 1665 O O . TYR A 1 197 ? -8.821 6.264 -11.816 1.00 85.88 197 TYR A O 1
ATOM 1673 N N . HIS A 1 198 ? -7.030 5.575 -10.650 1.00 86.50 198 HIS A N 1
ATOM 1674 C CA . HIS A 1 198 ? -6.269 5.172 -11.825 1.00 86.50 198 HIS A CA 1
ATOM 1675 C C . HIS A 1 198 ? -6.941 3.986 -12.533 1.00 86.50 198 HIS A C 1
ATOM 1677 O O . HIS A 1 198 ? -7.085 3.995 -13.753 1.00 86.50 198 HIS A O 1
ATOM 1683 N N . TYR A 1 199 ? -7.407 2.977 -11.784 1.00 86.50 199 TYR A N 1
ATOM 1684 C CA . TYR A 1 199 ? -8.008 1.774 -12.381 1.00 86.50 199 TYR A CA 1
ATOM 1685 C C . TYR A 1 199 ? -9.506 1.884 -12.702 1.00 86.50 199 TYR A C 1
ATOM 1687 O O . TYR A 1 199 ? -9.975 1.157 -13.575 1.00 86.50 199 TYR A O 1
ATOM 1695 N N . GLN A 1 200 ? -10.276 2.705 -11.976 1.00 86.06 200 GLN A N 1
ATOM 1696 C CA . GLN A 1 200 ? -11.723 2.938 -12.186 1.00 86.06 200 GLN A CA 1
ATOM 1697 C C . GLN A 1 200 ? -12.596 1.670 -12.291 1.00 86.06 200 GLN A C 1
ATOM 1699 O O . GLN A 1 200 ? -13.677 1.679 -12.881 1.00 86.06 200 GLN A O 1
ATOM 1704 N N . THR A 1 201 ? -12.155 0.546 -11.724 1.00 88.56 201 THR A N 1
ATOM 1705 C CA . THR A 1 201 ? -12.930 -0.703 -11.772 1.00 88.56 201 THR A CA 1
ATOM 1706 C C . THR A 1 201 ? -14.182 -0.608 -10.893 1.00 88.56 201 THR A C 1
ATOM 1708 O O . THR A 1 201 ? -14.186 0.141 -9.911 1.00 88.56 201 THR A O 1
ATOM 1711 N N . PRO A 1 202 ? -15.233 -1.416 -11.141 1.00 89.81 202 PRO A N 1
ATOM 1712 C CA . PRO A 1 202 ? -16.406 -1.450 -10.265 1.00 89.81 202 PRO A CA 1
ATOM 1713 C C . PRO A 1 202 ? -16.048 -1.679 -8.792 1.00 89.81 202 PRO A C 1
ATOM 1715 O O . PRO A 1 202 ? -16.622 -1.042 -7.911 1.00 89.81 202 PRO A O 1
ATOM 1718 N N . LYS A 1 203 ? -15.046 -2.528 -8.522 1.00 88.12 203 LYS A N 1
ATOM 1719 C CA . LYS A 1 203 ? -14.563 -2.784 -7.162 1.00 88.12 203 LYS A CA 1
ATOM 1720 C C . LYS A 1 203 ? -13.824 -1.583 -6.568 1.00 88.12 203 LYS A C 1
ATOM 1722 O O . LYS A 1 203 ? -14.028 -1.291 -5.396 1.00 88.12 203 LYS A O 1
ATOM 1727 N N . ALA A 1 204 ? -13.020 -0.866 -7.355 1.00 89.62 204 ALA A N 1
ATOM 1728 C CA . ALA A 1 204 ? -12.377 0.372 -6.911 1.00 89.62 204 ALA A CA 1
ATOM 1729 C C . ALA A 1 204 ? -13.424 1.430 -6.524 1.00 89.62 204 ALA A C 1
ATOM 1731 O 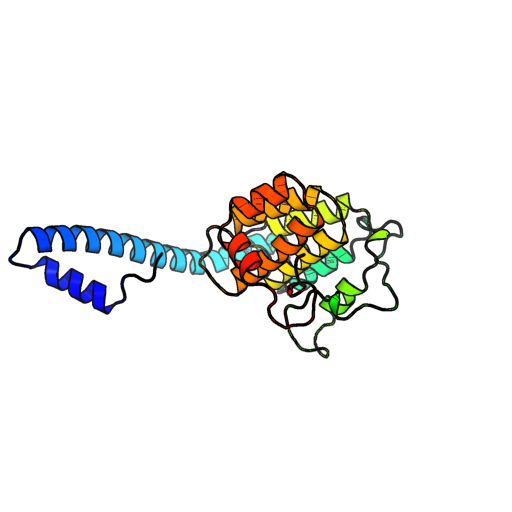O . ALA A 1 204 ? -13.372 1.992 -5.433 1.00 89.62 204 ALA A O 1
ATOM 1732 N N . MET A 1 205 ? -14.443 1.621 -7.366 1.00 90.44 205 MET A N 1
ATOM 1733 C CA . MET A 1 205 ? -15.537 2.556 -7.085 1.00 90.44 205 MET A CA 1
ATOM 1734 C C . MET A 1 205 ? -16.359 2.138 -5.864 1.00 90.44 205 MET A C 1
ATOM 1736 O O . MET A 1 205 ? -16.791 2.987 -5.087 1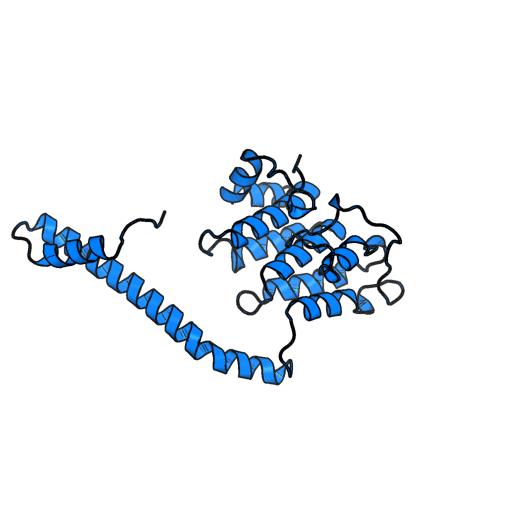.00 90.44 205 MET A O 1
ATOM 1740 N N . GLN A 1 206 ? -16.562 0.836 -5.660 1.00 91.00 206 GLN A N 1
ATOM 1741 C CA . GLN A 1 206 ? -17.207 0.318 -4.457 1.00 91.00 206 GLN A CA 1
ATOM 1742 C C . GLN A 1 206 ? -16.339 0.528 -3.208 1.00 91.00 206 GLN A C 1
ATOM 1744 O O . GLN A 1 206 ? -16.857 0.919 -2.167 1.00 91.00 206 GLN A O 1
ATOM 1749 N N . ALA A 1 207 ? -15.023 0.324 -3.307 1.00 89.56 207 ALA A N 1
ATOM 1750 C CA . ALA A 1 207 ? -14.089 0.546 -2.208 1.00 89.56 207 ALA A CA 1
ATOM 1751 C C . ALA A 1 207 ? -14.060 2.014 -1.757 1.00 89.56 207 ALA A C 1
ATOM 1753 O O . ALA A 1 207 ? -13.944 2.256 -0.556 1.00 89.56 207 ALA A O 1
ATOM 1754 N N . ILE A 1 208 ? -14.214 2.956 -2.699 1.00 88.81 208 ILE A N 1
ATOM 1755 C CA . ILE A 1 208 ? -14.384 4.390 -2.429 1.00 88.81 208 ILE A CA 1
ATOM 1756 C C . ILE A 1 208 ? -15.718 4.644 -1.717 1.00 88.81 208 ILE A C 1
ATOM 1758 O O . ILE A 1 208 ? -15.722 5.189 -0.621 1.00 88.81 208 ILE A O 1
ATOM 1762 N N . LYS A 1 209 ? -16.843 4.195 -2.290 1.00 87.81 209 LYS A N 1
ATOM 1763 C CA . LYS A 1 209 ? -18.188 4.426 -1.722 1.00 87.81 209 LYS A CA 1
ATOM 1764 C C . LYS A 1 209 ? -18.373 3.850 -0.319 1.00 87.81 209 LYS A C 1
ATOM 1766 O O . LYS A 1 209 ? -19.109 4.401 0.491 1.00 87.81 209 LYS A O 1
ATOM 1771 N N . ASN A 1 210 ? -17.718 2.730 -0.026 1.00 88.81 210 ASN A N 1
ATOM 1772 C CA . ASN A 1 210 ? -17.807 2.083 1.280 1.00 88.81 210 ASN A CA 1
ATOM 1773 C C . ASN A 1 210 ? -17.003 2.812 2.373 1.00 88.81 210 ASN A C 1
ATOM 1775 O O . ASN A 1 210 ? -17.100 2.429 3.537 1.00 88.81 210 ASN A O 1
ATOM 1779 N N . ARG A 1 211 ? -16.201 3.826 2.018 1.00 89.00 211 ARG A N 1
ATOM 1780 C CA . ARG A 1 211 ? -15.316 4.556 2.933 1.00 89.00 211 ARG A CA 1
ATOM 1781 C C . ARG A 1 211 ? -15.589 6.058 2.833 1.00 89.00 211 ARG A C 1
ATOM 1783 O O . ARG A 1 211 ? -15.026 6.718 1.957 1.00 89.00 211 ARG A O 1
ATOM 1790 N N . PRO A 1 212 ? -16.433 6.616 3.719 1.00 85.25 212 PRO A N 1
ATOM 1791 C CA . PRO A 1 212 ? -16.764 8.040 3.721 1.00 85.25 212 PRO A CA 1
ATOM 1792 C C . PRO A 1 212 ? -15.536 8.958 3.753 1.00 85.25 212 PRO A C 1
ATOM 1794 O O . PRO A 1 212 ? -15.563 10.027 3.156 1.00 85.25 212 PRO A O 1
ATOM 1797 N N . GLU A 1 213 ? -14.445 8.526 4.386 1.00 84.38 213 GLU A N 1
ATOM 1798 C CA . GLU A 1 213 ? -13.181 9.260 4.447 1.00 84.38 213 GLU A CA 1
ATOM 1799 C C . GLU A 1 213 ? -12.530 9.394 3.063 1.00 84.38 213 GLU A C 1
ATOM 1801 O O . GLU A 1 213 ? -11.986 10.443 2.733 1.00 84.38 213 GLU A O 1
ATOM 1806 N N . LEU A 1 214 ? -12.620 8.362 2.214 1.00 82.44 214 LEU A N 1
ATOM 1807 C CA . LEU A 1 214 ? -12.149 8.443 0.828 1.00 82.44 214 LEU A CA 1
ATOM 1808 C C . LEU A 1 214 ? -13.002 9.417 0.013 1.00 82.44 214 LEU A C 1
ATOM 1810 O O . LEU A 1 214 ? -12.465 10.171 -0.795 1.00 82.44 214 LEU A O 1
ATOM 1814 N N . GLU A 1 215 ? -14.316 9.444 0.241 1.00 81.31 215 GLU A N 1
ATOM 1815 C CA . GLU A 1 215 ? -15.195 10.442 -0.375 1.00 81.31 215 GLU A CA 1
ATOM 1816 C C . GLU A 1 215 ? -14.923 11.867 0.112 1.00 81.31 215 GLU A C 1
ATOM 1818 O O . GLU A 1 215 ? -15.061 12.814 -0.660 1.00 81.31 215 GLU A O 1
ATOM 1823 N N . GLU A 1 216 ? -14.559 12.039 1.379 1.00 82.75 216 GLU A N 1
ATOM 1824 C CA . GLU A 1 216 ? -14.189 13.335 1.944 1.00 82.75 216 GLU A CA 1
ATOM 1825 C C . GLU A 1 216 ? -12.888 13.847 1.323 1.00 82.75 216 GLU A C 1
ATOM 1827 O O . GLU A 1 216 ? -12.871 14.965 0.816 1.00 82.75 216 GLU A O 1
ATOM 1832 N N . ILE A 1 217 ? -11.857 12.999 1.219 1.00 80.38 217 ILE A N 1
ATOM 1833 C CA . ILE A 1 217 ? -10.593 13.330 0.534 1.00 80.38 217 ILE A CA 1
ATOM 1834 C C . ILE A 1 217 ? -10.846 13.782 -0.910 1.00 80.38 217 ILE A C 1
ATOM 1836 O O . ILE A 1 217 ? -10.213 14.723 -1.386 1.00 80.38 217 ILE A O 1
ATOM 1840 N N . LEU A 1 218 ? -11.780 13.134 -1.610 1.00 75.75 218 LEU A N 1
ATOM 1841 C CA . LEU A 1 218 ? -12.167 13.539 -2.963 1.00 75.75 218 LEU A CA 1
ATOM 1842 C C . LEU A 1 218 ? -12.828 14.914 -3.011 1.00 75.75 218 LEU A C 1
ATOM 1844 O O . LEU A 1 218 ? -12.579 15.682 -3.939 1.00 75.75 218 LEU A O 1
ATOM 1848 N N . LYS A 1 219 ? -13.686 15.214 -2.033 1.00 75.44 219 LYS A N 1
ATOM 1849 C CA . LYS A 1 219 ? -14.441 16.472 -1.958 1.00 75.44 219 LYS A CA 1
ATOM 1850 C C . LYS A 1 219 ? -13.5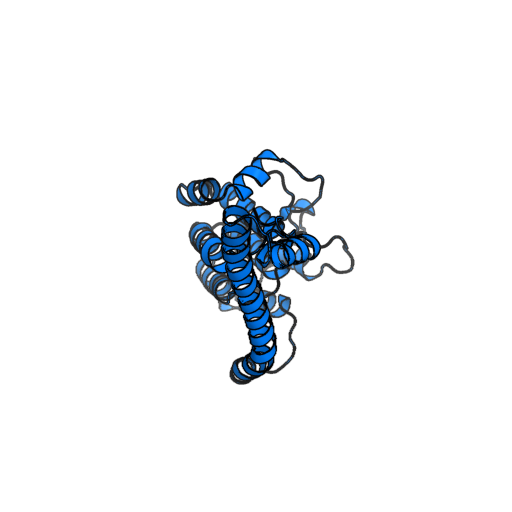76 17.647 -1.520 1.00 75.44 219 LYS A C 1
ATOM 1852 O O . LYS A 1 219 ? -13.791 18.750 -2.014 1.00 75.44 219 LYS A O 1
ATOM 1857 N N . GLU A 1 220 ? -12.621 17.424 -0.618 1.00 69.38 220 GLU A N 1
ATOM 1858 C CA . GLU A 1 220 ? -11.695 18.456 -0.132 1.00 69.38 220 GLU A CA 1
ATOM 1859 C C . GLU A 1 220 ? -10.862 19.070 -1.263 1.00 69.38 220 GLU A C 1
ATOM 1861 O O . GLU A 1 220 ? -10.464 20.232 -1.181 1.00 69.38 220 GLU A O 1
ATOM 1866 N N . GLY A 1 221 ? -10.638 18.327 -2.350 1.00 58.56 221 GLY A N 1
ATOM 1867 C CA . GLY A 1 221 ? -9.767 18.780 -3.421 1.00 58.56 221 GLY A CA 1
ATOM 1868 C C . GLY A 1 221 ? -8.310 18.921 -2.959 1.00 58.56 221 GLY A C 1
ATOM 1869 O O . GLY A 1 221 ? -7.911 18.507 -1.872 1.00 58.56 221 GLY A O 1
ATOM 1870 N N . VAL A 1 222 ? -7.474 19.437 -3.856 1.00 53.28 222 VAL A N 1
ATOM 1871 C CA . VAL A 1 222 ? -6.006 19.429 -3.751 1.00 53.28 222 VAL A CA 1
ATOM 1872 C C . VAL A 1 222 ? -5.512 20.101 -2.463 1.00 53.28 222 VAL A C 1
ATOM 1874 O O . VAL A 1 222 ? -5.876 21.237 -2.177 1.00 53.28 222 VAL A O 1
ATOM 1877 N N . VAL A 1 223 ? -4.596 19.442 -1.745 1.00 52.47 223 VAL A N 1
ATOM 1878 C CA . VAL A 1 223 ? -3.669 20.146 -0.844 1.00 52.47 223 VAL A CA 1
ATOM 1879 C C . VAL A 1 223 ? -2.534 20.642 -1.732 1.00 52.47 223 VAL A C 1
ATOM 1881 O O . VAL A 1 223 ? -1.885 19.818 -2.373 1.00 52.47 223 VAL A O 1
ATOM 1884 N N . GLU A 1 224 ? -2.334 21.959 -1.834 1.00 43.97 224 GLU A N 1
ATOM 1885 C CA . GLU A 1 224 ? -1.238 22.538 -2.623 1.00 43.97 224 GLU A CA 1
ATOM 1886 C C . GLU A 1 224 ? 0.095 21.874 -2.238 1.00 43.97 224 GLU A C 1
ATOM 1888 O O . GLU A 1 224 ? 0.563 21.982 -1.104 1.00 43.97 224 GLU A O 1
ATOM 1893 N N . GLY A 1 225 ? 0.690 21.139 -3.177 1.00 51.59 225 GLY A N 1
ATOM 1894 C CA . GLY A 1 225 ? 1.914 20.384 -2.949 1.00 51.59 225 GLY A CA 1
ATOM 1895 C C . GLY A 1 225 ? 2.402 19.679 -4.211 1.00 51.59 225 GLY A C 1
ATOM 1896 O O . GLY A 1 225 ? 1.654 19.480 -5.166 1.00 51.59 225 GLY A O 1
ATOM 1897 N N . TYR A 1 226 ? 3.683 19.321 -4.214 1.00 50.75 226 TYR A N 1
ATOM 1898 C CA . TYR A 1 226 ? 4.310 18.530 -5.271 1.00 50.75 226 TYR A CA 1
ATOM 1899 C C . TYR A 1 226 ? 4.298 17.047 -4.869 1.00 50.75 226 TYR A C 1
ATOM 1901 O O . TYR A 1 226 ? 4.427 16.734 -3.685 1.00 50.75 226 TYR A O 1
ATOM 1909 N N . GLY A 1 227 ? 4.175 16.140 -5.845 1.00 68.56 227 GLY A N 1
ATOM 1910 C CA . GLY A 1 227 ? 4.336 14.690 -5.655 1.00 68.56 227 GLY A CA 1
ATOM 1911 C C . GLY A 1 227 ? 3.072 13.861 -5.846 1.00 68.56 227 GLY A C 1
ATOM 1912 O O . GLY A 1 227 ? 1.952 14.351 -5.716 1.00 68.56 227 GLY A O 1
ATOM 1913 N N . TRP A 1 228 ? 3.263 12.574 -6.134 1.00 81.44 228 TRP A N 1
ATOM 1914 C CA . TRP A 1 228 ? 2.211 11.625 -6.498 1.00 81.44 228 TRP A CA 1
ATOM 1915 C C . TRP A 1 228 ? 1.111 11.522 -5.441 1.00 81.44 228 TRP A C 1
ATOM 1917 O O . TRP A 1 228 ? -0.067 11.542 -5.780 1.00 81.44 228 TRP A O 1
ATOM 1927 N N . LEU A 1 229 ? 1.476 11.499 -4.157 1.00 80.44 229 LEU A N 1
ATOM 1928 C CA . LEU A 1 229 ? 0.516 11.414 -3.052 1.00 80.44 229 LEU A CA 1
ATOM 1929 C C . LEU A 1 229 ? -0.428 12.628 -2.970 1.00 80.44 229 LEU A C 1
ATOM 1931 O O . LEU A 1 229 ? -1.539 12.519 -2.455 1.00 80.44 229 LEU A O 1
ATOM 1935 N N . LEU A 1 230 ? 0.024 13.782 -3.465 1.00 71.50 230 LEU A N 1
ATOM 1936 C CA . LEU A 1 230 ? -0.691 15.058 -3.424 1.00 71.50 230 LEU A CA 1
ATOM 1937 C C . LEU A 1 230 ? -1.262 15.452 -4.795 1.00 71.50 230 LEU A C 1
ATOM 1939 O O . LEU A 1 230 ? -1.841 16.532 -4.928 1.00 71.50 230 LEU A O 1
ATOM 1943 N N . LYS A 1 231 ? -1.116 14.595 -5.820 1.00 68.62 231 LYS A N 1
ATOM 1944 C CA . LYS A 1 231 ? -1.657 14.856 -7.157 1.00 68.62 231 LYS A CA 1
ATOM 1945 C C . LYS A 1 231 ? -3.174 15.006 -7.096 1.00 68.62 231 LYS A C 1
ATOM 1947 O O . LYS A 1 231 ? -3.870 14.314 -6.356 1.00 68.62 231 LYS A O 1
ATOM 1952 N N . LYS A 1 232 ? -3.687 15.918 -7.924 1.00 62.22 232 LYS A N 1
ATOM 1953 C CA . LYS A 1 232 ? -5.125 16.077 -8.114 1.00 62.22 232 LYS A CA 1
ATOM 1954 C C . LYS A 1 232 ? -5.691 14.796 -8.715 1.00 62.22 232 LYS A C 1
ATOM 1956 O O . LYS A 1 232 ? -5.303 14.409 -9.816 1.00 62.22 232 LYS A O 1
ATOM 1961 N N . ILE A 1 233 ? -6.620 14.188 -7.994 1.00 64.31 233 ILE A N 1
ATOM 1962 C CA . ILE A 1 233 ? -7.430 13.092 -8.506 1.00 64.31 233 ILE A CA 1
ATOM 1963 C C . ILE A 1 233 ? -8.525 13.717 -9.393 1.00 64.31 233 ILE A C 1
ATOM 1965 O O . ILE A 1 233 ? -9.189 14.651 -8.930 1.00 64.31 233 ILE A O 1
ATOM 1969 N N . PRO A 1 234 ? -8.631 13.316 -10.674 1.00 57.91 234 PRO A N 1
ATOM 1970 C CA . PRO A 1 234 ? -9.555 13.912 -11.638 1.00 57.91 234 PRO A CA 1
ATOM 1971 C C . PRO A 1 234 ? -11.030 13.629 -11.337 1.00 57.91 234 PRO A C 1
ATOM 1973 O O . PRO A 1 234 ? -11.338 12.549 -10.784 1.00 57.91 234 PRO A O 1
#

=== Feature glossary ===
Each block in this record encodes a different view of the same protein. In brief:

Predicted aligned error. PAE(i, j) answers: if I align the predicted and true structures on residue i, how far off (in Å) do I expect residue j to be? A block-diagonal PAE matrix with low values on the blocks and high values off-diagonal is the signature of a multi-domain protein with confidently predicted domains but uncertain inter-domain orientation.

Contact-map, Ramachandran, and PAE plots. Plot images: a contact map (which residues are close in 3D, as an N×N binary image), a Ramachandran scatter (backbone torsion angles, revealing secondary-structure composition at a glance), and — for AlphaFold structures — a PAE heatmap (pairwise prediction confidence).

Backbone torsions (φ/ψ). φ (phi) and ψ (psi) are the two rotatable backbone dihedrals per residue: φ is the C(i-1)–N–Cα–C torsion, ψ is the N–Cα–C–N(i+1) torsion, both in degrees on (−180°, 180°]. α-helical residues cluster near (−60°, −45°); β-strand residues near (−120°, +130°). A Ramachandran plot is simply a scatter of (φ, ψ) for every residue.

Foldseek 3Di. A 3Di character summarizes, for each residue, the relative orientation of the Cα frame of its nearest spatial neighbor. Because it encodes fold topology rather than chemistry, 3Di alignments detect remote structural similarity that sequence alignment misses.

Radius of gyration, Cα contacts, bounding box. Three whole-structure scalars: the radius of gyration (RMS distance of Cα from centroid, in Å), the count of Cα–Cα contacts (pairs closer than 8 Å and separated by more than four residues in sequence — i.e. tertiary, not local, contacts), and the bounding-box dimensions. Together they distinguish compact globular folds from extended fibres or disordered chains.

Sequence. Sequence gives the chain of amino acids in standard one-letter code (A=alanine, C=cysteine, …, Y=tyrosine), read N→C. It is the only feature that is directly encoded by the gene; all structural features are derived from the folded form of this sequence.

mmCIF coordinates. Atomic coordinates in PDBx/mmCIF format — the same representation the Protein Data Bank distributes. Each line of the _atom_site loop places one backbone atom in Cartesian space (units: ångströms, origin: arbitrary).

Secondary structure (3-state, P-SEA). Three-state secondary structure (P-SEA) collapses the eight DSSP cl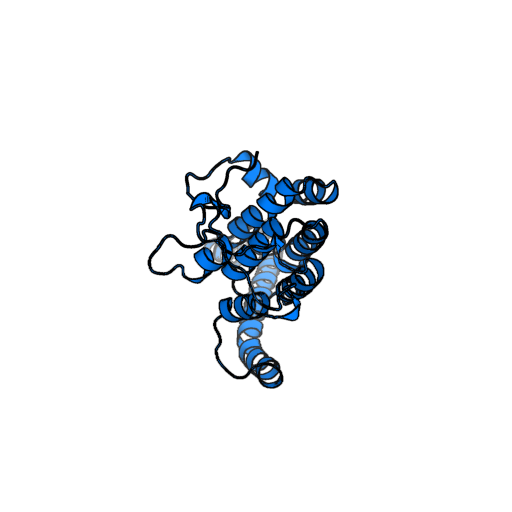asses into helix (a), strand (b), and coil (c). P-SEA assigns these from Cα geometry alone — distances and angles — without requiring backbone oxygens, so it works on any Cα trace.

InterPro / GO / CATH / organism. Functional annotations link the protein to curated databases. InterPro entries identify conserved domains and families by matching the sequence against member-database signatures (Pfam, PROSITE, CDD, …). Gene Ontology (GO) terms describe molecular function, biological process, and cellular component in a controlled vocabulary. CATH places the structure in a hierarchical fold classification (Class/Architecture/Topology/Homologous-superfamily). The organism is the source species.

B-factor. B-factor (Debye–Waller factor) reflects atomic displacement in the crystal lattice. It is an experimental observable (units Å²), not a prediction; low values mean the atom is pinned down, high values mean it moves or is heterogeneous across the crystal.

Rendered structure images. Structure images are PyMOL renders from six orthogonal camera directions. Cartoon representation draws helices as coils and strands as arrows; sticks shows the backbone as bonds; surface shows the solvent-excluded envelope. Rainbow coloring maps sequence position to hue (blue→red, N→C); chain coloring assigns a distinct color per polypeptide.

Solvent-accessible surface area. Solvent-accessible surface area (SASA) is the area in Å² traced out by the centre of a 1.4 Å probe sphere (a water molecule) rolled over the protein's van der Waals surface (Shrake–Rupley / Lee–Richards construction). Buried residues have near-zero SASA; fully exposed residues can exceed 200 Å². The total SASA scales roughly with the number of surface residues.

Secondary structure (8-state, DSSP). The SS8 string is DSSP's per-residue secondary-structure call. α-helix (H) means an i→i+4 H-bond ladder; β-strand (E) means the residue participates in a β-sheet; 3₁₀ (G) and π (I) are tighter and wider helices; T/S are turns/bends; '-' is loop.

pLDDT. For AlphaFold models, the B-factor field carries pLDDT — the model's own estimate of local accuracy on a 0–100 scale. Regions with pLDDT<50 should be treated as essentially unmodeled; they often correspond to intrinsically disordered segments.

Nearest PDB structures. Nearest PDB neighbors are the top structural matches found by Foldseek when searching this structure against the entire Protein Data Bank. Each hit reports a TM-score (0 to 1; >0.5 almost always implies the same fold) and an E-value. These are *structural* homologs — they may share no detectable sequence similarity.